Protein AF-A0A7S0RGH2-F1 (afdb_monomer)

Nearest PDB structures (foldseek):
  2pq7-assembly1_A-2  TM=3.054E-01  e=4.698E+00  uncultured Thermotogales bacterium
  8ugh-assembly1_1Y  TM=1.796E-01  e=3.598E+00  Sus scrofa
  8q1p-assembly1_Y  TM=1.804E-01  e=5.514E+00  Bos taurus

Solvent-accessible surface area (backbone atoms only — not comparable to full-atom values): 15226 Å² total; per-residue (Å²): 137,88,86,77,53,68,66,60,54,52,51,48,53,50,51,52,53,51,51,50,52,51,47,53,51,49,52,54,51,49,55,50,51,52,50,50,57,55,40,69,72,33,70,68,52,45,50,43,32,52,52,44,46,52,50,52,20,60,78,53,75,70,48,88,66,94,64,56,70,88,89,43,72,48,50,65,55,50,30,51,51,52,51,55,56,66,69,43,78,69,82,74,52,67,67,55,53,55,51,49,51,56,49,50,53,52,50,51,51,52,45,58,72,66,66,57,88,43,68,64,63,50,49,50,53,51,51,51,50,54,40,48,77,70,68,51,62,81,38,69,68,48,58,50,54,50,50,53,53,50,40,60,42,29,78,75,72,60,53,87,55,83,69,51,55,63,51,52,51,52,52,32,62,74,42,70,56,54,71,67,57,51,50,51,52,33,52,77,62,70,45,48,64,47,57,55,50,57,52,56,73,60,64,78,76,82,86,80,82,91,84,81,91,79,88,83,82,85,86,86,89,80,91,81,90,77,89,82,87,87,89,86,82,90,87,80,89,83,90,86,82,87,82,90,130

Secondary structure (DSSP, 8-state):
--S--HHHHHHHHHHHHHHHHHHHHHHHHHHHHHHHHHHHH-HHHHHHHHHHHHHHHHHTTT---SS-STTPPPHHHHHHHHHHHHSS-----HHHHHHHHHHHHHHHHHHHHTT---HHHHHHHHHHHHHHHTT--SSHHHHHHHHHHHHHHIIIII---TTHHHHHHHHHHHHT--HHHHHHHHHHTT-HHHHHHHHHHHTTSS---------------------------------------

Foldseek 3Di:
DPPDDVVVVVVVVVVVVVVVVVVVVVVVVVVVVVLVVVLVVDPLLVVLLVVLQVVVCVVVVNDRDPDDDPPDDDSSVVSVVVVVVVVPPDPPDVVQVVLLVVLLVVLVVLCVVVVDPDVLSVVLSVLLVVCVVVVNGLAPVSLLSSLVVLLVVVVVPNLQDQSVVVSSVSSCVSNVHDPVRSCVSCVVSVSVNNVVSPVVVVPPPDDDDDDDDDDDDDDDDDDDDDDDDDDDDDDDDDDDDDDDD

pLDDT: mean 72.5, std 17.34, range [33.56, 95.44]

Organism: NCBI:txid1411642

Structure (mmCIF, N/CA/C/O backbone):
data_AF-A0A7S0RGH2-F1
#
_entry.id   AF-A0A7S0RGH2-F1
#
loop_
_atom_site.group_PDB
_atom_site.id
_atom_site.type_symbol
_atom_site.label_atom_id
_atom_site.label_alt_id
_atom_site.label_comp_id
_atom_site.label_asym_id
_atom_site.label_entity_id
_atom_site.label_seq_id
_atom_site.pdbx_PDB_ins_code
_atom_site.Cartn_x
_atom_site.Cartn_y
_atom_site.Cartn_z
_atom_site.occupancy
_atom_site.B_iso_or_equiv
_atom_site.auth_seq_id
_atom_site.auth_comp_id
_atom_site.auth_asym_id
_atom_site.auth_atom_id
_atom_site.pdbx_PDB_model_num
ATOM 1 N N . GLU A 1 1 ? 54.587 -15.894 -42.750 1.00 50.81 1 GLU A N 1
ATOM 2 C CA . GLU A 1 1 ? 54.446 -14.419 -42.711 1.00 50.81 1 GLU A CA 1
ATOM 3 C C . GLU A 1 1 ? 52.981 -14.060 -42.966 1.00 50.81 1 GLU A C 1
ATOM 5 O O . GLU A 1 1 ? 52.640 -13.424 -43.953 1.00 50.81 1 GLU A O 1
ATOM 10 N N . ASP A 1 2 ? 52.080 -14.470 -42.074 1.00 50.72 2 ASP A N 1
ATOM 11 C CA . ASP A 1 2 ? 50.639 -14.542 -42.390 1.00 50.72 2 ASP A CA 1
ATOM 12 C C . ASP A 1 2 ? 49.812 -13.431 -41.723 1.00 50.72 2 ASP A C 1
ATOM 14 O O . ASP A 1 2 ? 48.607 -13.545 -41.526 1.00 50.72 2 ASP A O 1
ATOM 18 N N . GLY A 1 3 ? 50.472 -12.324 -41.367 1.00 54.97 3 GLY A N 1
ATOM 19 C CA . GLY A 1 3 ? 49.882 -11.200 -40.629 1.00 54.97 3 GLY A CA 1
ATOM 20 C C . GLY A 1 3 ? 49.483 -9.980 -41.469 1.00 54.97 3 GLY A C 1
ATOM 21 O O . GLY A 1 3 ? 49.122 -8.960 -40.891 1.00 54.97 3 GLY A O 1
ATOM 22 N N . LYS A 1 4 ? 49.579 -10.029 -42.807 1.00 63.88 4 LYS A N 1
ATOM 23 C CA . LYS A 1 4 ? 49.408 -8.845 -43.684 1.00 63.88 4 LYS A CA 1
ATOM 24 C C . LYS A 1 4 ? 48.396 -9.004 -44.820 1.00 63.88 4 LYS A C 1
ATOM 26 O O . LYS A 1 4 ? 48.329 -8.140 -45.686 1.00 63.88 4 LYS A O 1
ATOM 31 N N . SER A 1 5 ? 47.606 -10.076 -44.853 1.00 78.31 5 SER A N 1
ATOM 32 C CA . SER A 1 5 ? 46.565 -10.200 -45.877 1.00 78.31 5 SER A CA 1
ATOM 33 C C . SER A 1 5 ? 45.291 -9.463 -45.435 1.00 78.31 5 SER A C 1
ATOM 35 O O . SER A 1 5 ? 44.703 -9.835 -44.411 1.00 78.31 5 SER A O 1
ATOM 37 N N . PRO A 1 6 ? 44.822 -8.450 -46.193 1.00 82.12 6 PRO A N 1
ATOM 38 C CA . PRO A 1 6 ? 43.580 -7.731 -45.895 1.00 82.12 6 PRO A CA 1
ATOM 39 C C . PRO A 1 6 ? 42.372 -8.668 -45.775 1.00 82.12 6 PRO A C 1
ATOM 41 O O . PRO A 1 6 ? 41.478 -8.439 -44.967 1.00 82.12 6 PRO A O 1
ATOM 44 N N . VAL A 1 7 ? 42.392 -9.779 -46.518 1.00 85.56 7 VAL A N 1
ATOM 45 C CA . VAL A 1 7 ? 41.333 -10.795 -46.522 1.00 85.56 7 VAL A CA 1
ATOM 46 C C . VAL A 1 7 ? 41.223 -11.502 -45.170 1.00 85.56 7 VAL A C 1
ATOM 48 O O . VAL A 1 7 ? 40.117 -11.724 -44.679 1.00 85.56 7 VAL A O 1
ATOM 51 N N . TYR A 1 8 ? 42.351 -11.825 -44.529 1.00 84.25 8 TYR A N 1
ATOM 52 C CA . TYR A 1 8 ? 42.341 -12.442 -43.199 1.00 84.25 8 TYR A CA 1
ATOM 53 C C . TYR A 1 8 ? 41.820 -11.476 -42.135 1.00 84.25 8 TYR A C 1
ATOM 55 O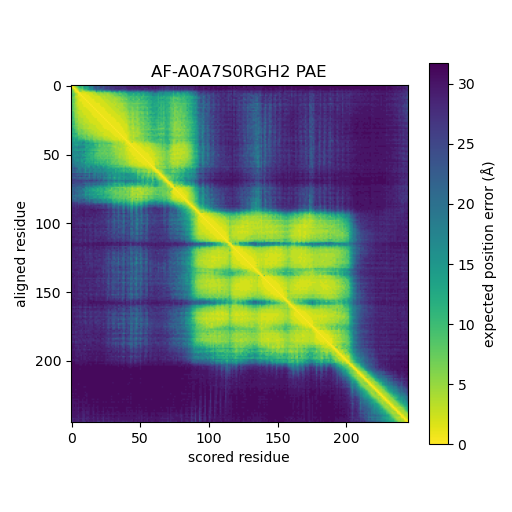 O . TYR A 1 8 ? 41.061 -11.887 -41.257 1.00 84.25 8 TYR A O 1
ATOM 63 N N . ARG A 1 9 ? 42.169 -10.188 -42.247 1.00 84.31 9 ARG A N 1
ATOM 64 C CA . ARG A 1 9 ? 41.656 -9.141 -41.360 1.00 84.31 9 ARG A CA 1
ATOM 65 C C . ARG A 1 9 ? 40.141 -8.977 -41.500 1.00 84.31 9 ARG A C 1
ATOM 67 O O . ARG A 1 9 ? 39.450 -9.044 -40.492 1.00 84.31 9 ARG A O 1
ATOM 74 N N . TRP A 1 10 ? 39.620 -8.858 -42.721 1.00 88.31 10 TRP A N 1
ATOM 75 C CA . TRP A 1 10 ? 38.174 -8.751 -42.957 1.00 88.31 10 TRP A CA 1
ATOM 76 C C . TRP A 1 10 ? 37.408 -9.989 -42.512 1.00 88.31 10 TRP A C 1
ATOM 78 O O . TRP A 1 10 ? 36.339 -9.875 -41.921 1.00 88.31 10 TRP A O 1
ATOM 88 N 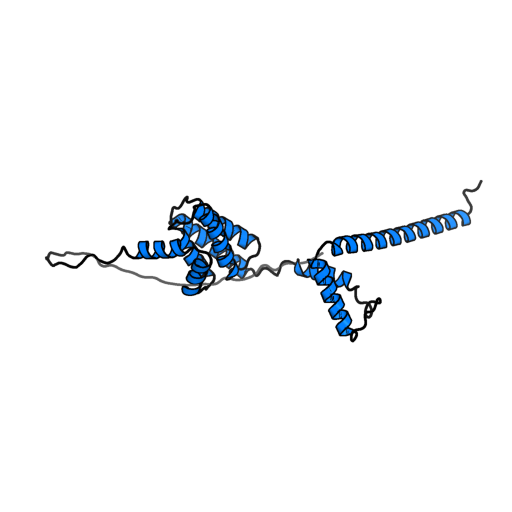N . ARG A 1 11 ? 37.958 -11.183 -42.757 1.00 91.12 11 ARG A N 1
ATOM 89 C CA . ARG A 1 11 ? 37.347 -12.427 -42.284 1.00 91.12 11 ARG A CA 1
ATOM 90 C C . ARG A 1 11 ? 37.264 -12.449 -40.761 1.00 91.12 11 ARG A C 1
ATOM 92 O O . ARG A 1 11 ? 36.227 -12.836 -40.232 1.00 91.12 11 ARG A O 1
ATOM 99 N N . LYS A 1 12 ? 38.331 -12.040 -40.070 1.00 90.19 12 LYS A N 1
ATOM 100 C CA . LYS A 1 12 ? 38.346 -11.948 -38.609 1.00 90.19 12 LYS A CA 1
ATOM 101 C C . LYS A 1 12 ? 37.326 -10.921 -38.110 1.00 90.19 12 LYS A C 1
ATOM 103 O O . LYS A 1 12 ? 36.473 -11.283 -37.316 1.00 90.19 12 LYS A O 1
ATOM 108 N N . GLU A 1 13 ? 37.337 -9.703 -38.651 1.00 90.56 13 GLU A N 1
ATOM 109 C CA . GLU A 1 13 ? 36.379 -8.644 -38.293 1.00 90.56 13 GLU A CA 1
ATOM 110 C C . GLU A 1 13 ? 34.922 -9.085 -38.525 1.00 90.56 13 GLU A C 1
ATOM 112 O O . GLU A 1 13 ? 34.067 -8.880 -37.668 1.00 90.56 13 GLU A O 1
ATOM 117 N N . PHE A 1 14 ? 34.630 -9.761 -39.640 1.00 94.88 14 PHE A N 1
ATOM 118 C CA . PHE A 1 14 ? 33.297 -10.302 -39.912 1.00 94.88 14 PHE A CA 1
ATOM 119 C C . PHE A 1 14 ? 32.888 -11.387 -38.909 1.00 94.88 14 PHE A C 1
ATOM 121 O O . PHE A 1 14 ? 31.748 -11.396 -38.443 1.00 94.88 14 PHE A O 1
ATOM 128 N N . LEU A 1 15 ? 33.796 -12.313 -38.585 1.00 95.06 15 LEU A N 1
ATOM 129 C CA . LEU A 1 15 ? 33.533 -13.363 -37.601 1.00 95.06 15 LEU A CA 1
ATOM 130 C C . LEU A 1 15 ? 33.306 -12.774 -36.207 1.00 95.06 15 LEU A C 1
ATOM 132 O O . LEU A 1 15 ? 32.343 -13.170 -35.554 1.00 95.06 15 LEU A O 1
ATOM 136 N N . ASP A 1 16 ? 34.110 -11.791 -35.808 1.00 94.19 16 ASP A N 1
ATOM 137 C CA . ASP A 1 16 ? 33.985 -11.096 -34.527 1.00 94.19 16 ASP A CA 1
ATOM 138 C C . ASP A 1 16 ? 32.641 -10.350 -34.444 1.00 94.19 16 ASP A C 1
ATOM 140 O O . ASP A 1 16 ? 31.889 -10.520 -33.486 1.00 94.19 16 ASP A O 1
ATOM 144 N N . VAL A 1 17 ? 32.260 -9.594 -35.484 1.00 95.44 17 VAL A N 1
ATOM 145 C CA . VAL A 1 17 ? 30.954 -8.907 -35.540 1.00 95.44 17 VAL A CA 1
ATOM 146 C C . VAL A 1 17 ? 29.800 -9.906 -35.505 1.00 95.44 17 VAL A C 1
ATOM 148 O O . VAL A 1 17 ? 28.825 -9.699 -34.781 1.00 95.44 17 VAL A O 1
ATOM 151 N N . ARG A 1 18 ? 29.892 -11.005 -36.259 1.00 95.44 18 ARG A N 1
ATOM 152 C CA . ARG A 1 18 ? 28.862 -12.050 -36.268 1.00 95.44 18 ARG A CA 1
ATOM 153 C C . ARG A 1 18 ? 28.719 -12.705 -34.897 1.00 95.44 18 ARG A C 1
ATOM 155 O O . ARG A 1 18 ? 27.595 -12.931 -34.454 1.00 95.44 18 ARG A O 1
ATOM 162 N N . GLN A 1 19 ? 29.832 -13.016 -34.238 1.00 95.31 19 GLN A N 1
ATOM 163 C CA . GLN A 1 19 ? 29.828 -13.609 -32.907 1.00 95.31 19 GLN A CA 1
ATOM 164 C C . GLN A 1 19 ? 29.240 -12.640 -31.882 1.00 95.31 19 GLN A C 1
ATOM 166 O O . GLN A 1 19 ? 28.362 -13.040 -31.124 1.00 95.31 19 GLN A O 1
ATOM 171 N N . ASN A 1 20 ? 29.622 -11.363 -31.932 1.00 94.38 20 ASN A N 1
ATOM 172 C CA . ASN A 1 20 ? 29.061 -10.329 -31.065 1.00 94.38 20 ASN A CA 1
ATOM 173 C C . ASN A 1 20 ? 27.552 -10.179 -31.270 1.00 94.38 20 ASN A C 1
ATOM 175 O O . ASN A 1 20 ? 26.804 -10.175 -30.301 1.00 94.38 20 ASN A O 1
ATOM 179 N N . LYS A 1 21 ? 27.070 -10.143 -32.519 1.00 93.31 21 LYS A N 1
ATOM 180 C CA . LYS A 1 21 ? 25.629 -10.052 -32.805 1.00 93.31 21 LYS A CA 1
ATOM 181 C C . LYS A 1 21 ? 24.856 -11.286 -32.350 1.00 93.31 21 LYS A C 1
ATOM 183 O O . LYS A 1 21 ? 23.744 -11.160 -31.843 1.00 93.31 21 LYS A O 1
ATOM 188 N N . ASN A 1 22 ? 25.442 -12.472 -32.499 1.00 95.38 22 ASN A N 1
ATOM 189 C CA . ASN A 1 22 ? 24.855 -13.697 -31.965 1.00 95.38 22 ASN A CA 1
ATOM 190 C C . ASN A 1 22 ? 24.800 -13.675 -30.434 1.00 95.38 22 ASN A C 1
ATOM 192 O O . ASN A 1 22 ? 23.789 -14.088 -29.871 1.00 95.38 22 ASN A O 1
ATOM 196 N N . GLN A 1 23 ? 25.848 -13.175 -29.778 1.00 95.38 23 GLN A N 1
ATOM 197 C CA . GLN A 1 23 ? 25.890 -13.040 -28.326 1.00 95.38 23 GLN A CA 1
ATOM 198 C C . GLN A 1 23 ? 24.852 -12.024 -27.835 1.00 95.38 23 GLN A C 1
ATOM 200 O O . GLN A 1 23 ? 24.056 -12.354 -26.967 1.00 95.38 23 GLN A O 1
ATOM 205 N N . GLU A 1 24 ? 24.766 -10.846 -28.461 1.00 92.19 24 GLU A N 1
ATOM 206 C CA . GLU A 1 24 ? 23.745 -9.832 -28.162 1.00 92.19 24 GLU A CA 1
ATOM 207 C C . GLU A 1 24 ? 22.323 -10.407 -28.269 1.00 92.19 24 GLU A C 1
ATOM 209 O O . GLU A 1 24 ? 21.473 -10.170 -27.408 1.00 92.19 24 GLU A O 1
ATOM 214 N N . LEU A 1 25 ? 22.050 -11.186 -29.321 1.00 94.50 25 LEU A N 1
ATOM 215 C CA . LEU A 1 25 ? 20.750 -11.824 -29.511 1.00 94.50 25 LEU A CA 1
ATOM 216 C C . LEU A 1 25 ? 20.487 -12.905 -28.455 1.00 94.50 25 LEU A C 1
ATOM 218 O O . LEU A 1 25 ? 19.369 -12.997 -27.942 1.00 94.50 25 LEU A O 1
ATOM 222 N N . TYR A 1 26 ? 21.499 -13.703 -28.116 1.00 94.56 26 TYR A N 1
ATOM 223 C CA . TYR A 1 26 ? 21.404 -14.713 -27.066 1.00 94.56 26 TYR A CA 1
ATOM 224 C C . TYR A 1 26 ? 21.103 -14.074 -25.706 1.00 94.56 26 TYR A C 1
ATOM 226 O O . TYR A 1 26 ? 20.147 -14.474 -25.041 1.00 94.56 26 TYR A O 1
ATOM 234 N N . ASP A 1 27 ? 21.831 -13.020 -25.347 1.00 92.81 27 ASP A N 1
ATOM 235 C CA . ASP A 1 27 ? 21.647 -12.282 -24.099 1.00 92.81 27 ASP A CA 1
ATOM 236 C C . ASP A 1 27 ? 20.251 -11.642 -24.041 1.00 92.81 27 ASP A C 1
ATOM 238 O O . ASP A 1 27 ? 19.554 -11.737 -23.027 1.00 92.81 27 ASP A O 1
ATOM 242 N N . ALA A 1 28 ? 19.775 -11.063 -25.149 1.00 83.25 28 ALA A N 1
ATOM 243 C CA . ALA A 1 28 ? 18.431 -10.495 -25.238 1.00 83.25 28 ALA A CA 1
ATOM 244 C C . ALA A 1 28 ? 17.328 -11.558 -25.072 1.00 83.25 28 ALA A C 1
ATOM 246 O O . ALA A 1 28 ? 16.330 -11.328 -24.374 1.00 83.25 28 ALA A O 1
ATOM 247 N N . LEU A 1 29 ? 17.496 -12.732 -25.690 1.00 88.81 29 LEU A N 1
ATOM 248 C CA . LEU A 1 29 ? 16.569 -13.856 -25.549 1.00 88.81 29 LEU A CA 1
ATOM 249 C C . LEU A 1 29 ? 16.583 -14.415 -24.126 1.00 88.81 29 LEU A C 1
ATOM 251 O O . LEU A 1 29 ? 15.512 -14.647 -23.557 1.00 88.81 29 LEU A O 1
ATOM 255 N N . GLN A 1 30 ? 17.763 -14.566 -23.527 1.00 90.94 30 GLN A N 1
ATOM 256 C CA . GLN A 1 30 ? 17.914 -15.040 -22.158 1.00 90.94 30 GLN A CA 1
ATOM 257 C C . GLN A 1 30 ? 17.287 -14.058 -21.165 1.00 90.94 30 GLN A C 1
ATOM 259 O O . GLN A 1 30 ? 16.481 -14.473 -20.335 1.00 90.94 30 GLN A O 1
ATOM 264 N N . ALA A 1 31 ? 17.541 -12.754 -21.304 1.00 80.12 31 ALA A N 1
ATOM 265 C CA . ALA A 1 31 ? 16.910 -11.715 -20.492 1.00 80.12 31 ALA A CA 1
ATOM 266 C C . ALA A 1 31 ? 15.378 -11.698 -20.644 1.00 80.12 31 ALA A C 1
ATOM 268 O O . ALA A 1 31 ? 14.637 -11.387 -19.710 1.00 80.12 31 ALA A O 1
ATOM 269 N N . ARG A 1 32 ? 14.850 -12.019 -21.832 1.00 82.19 32 ARG A N 1
ATOM 270 C CA . ARG A 1 32 ? 13.400 -12.164 -22.038 1.00 82.19 32 ARG A CA 1
ATOM 271 C C . ARG A 1 32 ? 12.854 -13.422 -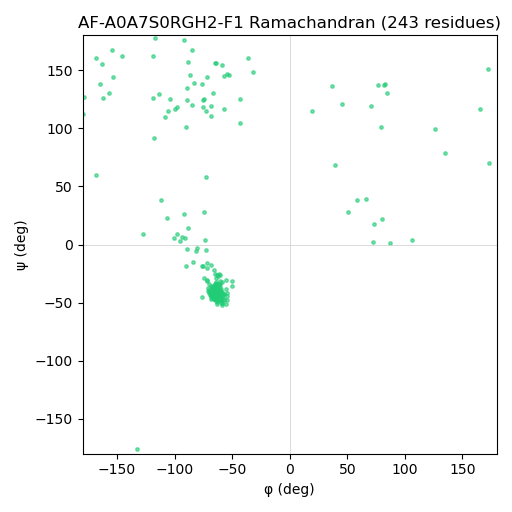21.358 1.00 82.19 32 ARG A C 1
ATOM 273 O O . ARG A 1 32 ? 11.770 -13.368 -20.778 1.00 82.19 32 ARG A O 1
ATOM 280 N N . ALA A 1 33 ? 13.581 -14.534 -21.409 1.00 83.94 33 ALA A N 1
ATOM 281 C CA . ALA A 1 33 ? 13.192 -15.782 -20.760 1.00 83.94 33 ALA A CA 1
ATOM 282 C C . ALA A 1 33 ? 13.203 -15.661 -19.228 1.00 83.94 33 ALA A C 1
ATOM 284 O O . ALA A 1 33 ? 12.233 -16.053 -18.580 1.00 83.94 33 ALA A O 1
ATOM 285 N N . THR A 1 34 ? 14.244 -15.057 -18.650 1.00 84.12 34 THR A N 1
ATOM 286 C CA . THR A 1 34 ? 14.347 -14.835 -17.200 1.00 84.12 34 THR A CA 1
ATOM 287 C C . THR A 1 34 ? 13.244 -13.915 -16.692 1.00 84.12 34 THR A C 1
ATOM 289 O O . THR A 1 34 ? 12.592 -14.252 -15.706 1.00 84.12 34 THR A O 1
ATOM 292 N N . ARG A 1 35 ? 12.951 -12.814 -17.401 1.00 75.38 35 ARG A N 1
ATOM 293 C CA . ARG A 1 35 ? 11.823 -11.926 -17.069 1.00 75.38 35 ARG A CA 1
ATOM 294 C C . ARG A 1 35 ? 10.491 -12.665 -17.050 1.00 75.38 35 ARG A C 1
ATOM 296 O O . ARG A 1 35 ? 9.760 -12.560 -16.072 1.00 75.38 35 ARG A O 1
ATOM 303 N N . ARG A 1 36 ? 10.198 -13.476 -18.073 1.00 79.06 36 ARG A N 1
ATOM 304 C CA . ARG A 1 36 ? 8.982 -14.310 -18.099 1.00 79.06 36 ARG A CA 1
ATOM 305 C C . ARG A 1 36 ? 8.942 -15.302 -16.938 1.00 79.06 36 ARG A C 1
ATOM 307 O O . ARG A 1 36 ? 7.898 -15.463 -16.319 1.00 79.06 36 ARG A O 1
ATOM 314 N N . ALA A 1 37 ? 10.066 -15.939 -16.616 1.00 81.69 37 ALA A N 1
ATOM 315 C CA . ALA A 1 37 ? 10.140 -16.877 -15.500 1.00 81.69 37 ALA A CA 1
ATOM 316 C C . ALA A 1 37 ? 9.906 -16.190 -14.143 1.00 81.69 37 ALA A C 1
ATOM 318 O O . ALA A 1 37 ? 9.240 -16.760 -13.284 1.00 81.69 37 ALA A O 1
ATOM 319 N N . MET A 1 38 ? 10.415 -14.970 -13.945 1.00 76.38 38 MET A N 1
ATOM 320 C CA . MET A 1 38 ? 10.148 -14.174 -12.739 1.00 76.38 38 MET A CA 1
ATOM 321 C C . MET A 1 38 ? 8.690 -13.713 -12.673 1.00 76.38 38 MET A C 1
ATOM 323 O O . MET A 1 38 ? 8.043 -13.856 -11.640 1.00 76.38 38 MET A O 1
ATOM 327 N N . ALA A 1 39 ? 8.154 -13.233 -13.790 1.00 70.88 39 ALA A N 1
ATOM 328 C CA . ALA A 1 39 ? 6.768 -12.817 -13.926 1.00 70.88 39 ALA A CA 1
ATOM 329 C C . ALA A 1 39 ? 5.765 -13.937 -13.602 1.00 70.88 39 ALA A C 1
ATOM 331 O O . ALA A 1 39 ? 4.803 -13.704 -12.876 1.00 70.88 39 ALA A O 1
ATOM 332 N N . MET A 1 40 ? 6.019 -15.163 -14.072 1.00 75.38 40 MET A N 1
ATOM 333 C CA . MET A 1 40 ? 5.174 -16.332 -13.781 1.00 75.38 40 MET A CA 1
ATOM 334 C C . MET A 1 40 ? 5.178 -16.732 -12.299 1.00 75.38 40 MET A C 1
ATOM 336 O O . MET A 1 40 ? 4.249 -17.392 -11.843 1.00 75.38 40 MET A O 1
ATOM 340 N N . LYS A 1 41 ? 6.200 -16.339 -11.525 1.00 81.44 41 LYS A N 1
ATOM 341 C CA . LYS A 1 41 ? 6.219 -16.554 -10.068 1.00 81.44 41 LYS A CA 1
ATOM 342 C C . LYS A 1 41 ? 5.315 -15.567 -9.322 1.00 81.44 41 LYS A C 1
ATOM 344 O O . LYS A 1 41 ? 4.970 -15.829 -8.175 1.00 81.44 41 LYS A O 1
ATOM 349 N N . SER A 1 42 ? 4.934 -14.449 -9.947 1.00 79.75 42 SER A N 1
ATOM 350 C CA . SER A 1 42 ? 4.058 -13.441 -9.350 1.00 79.75 42 SER A CA 1
ATOM 351 C C . SER A 1 42 ? 2.605 -13.636 -9.808 1.00 79.75 42 SER A C 1
ATOM 353 O O . SER A 1 42 ? 2.307 -13.502 -11.003 1.00 79.75 42 SER A O 1
ATOM 355 N N . PRO A 1 43 ? 1.661 -13.904 -8.886 1.00 78.50 43 PRO A N 1
ATOM 356 C CA . PRO A 1 43 ? 0.252 -14.067 -9.245 1.00 78.50 43 PRO A CA 1
ATOM 357 C C . PRO A 1 43 ? -0.353 -12.767 -9.800 1.00 78.50 43 PRO A C 1
ATOM 359 O O . PRO A 1 43 ? -1.161 -12.808 -10.725 1.00 78.50 43 PRO A O 1
ATOM 362 N N . VAL A 1 44 ? 0.096 -11.610 -9.301 1.00 79.25 44 VAL A N 1
ATOM 363 C CA . VAL A 1 44 ? -0.370 -10.282 -9.738 1.00 79.25 44 VAL A CA 1
ATOM 364 C C . VAL A 1 44 ? 0.019 -10.017 -11.191 1.00 79.25 44 VAL A C 1
ATOM 366 O O . VAL A 1 44 ? -0.808 -9.602 -12.003 1.00 79.25 44 VAL A O 1
ATOM 369 N N . TYR A 1 45 ? 1.268 -10.319 -11.546 1.00 77.94 45 TYR A N 1
ATOM 370 C CA . TYR A 1 45 ? 1.756 -10.123 -12.907 1.00 77.94 45 TYR A CA 1
ATOM 371 C C . TYR A 1 45 ? 1.065 -11.076 -13.888 1.00 77.94 45 TYR A C 1
ATOM 373 O O . TYR A 1 45 ? 0.642 -10.674 -14.971 1.00 77.94 45 TYR A O 1
ATOM 381 N N . THR A 1 46 ? 0.876 -12.334 -13.485 1.00 80.00 46 THR A N 1
ATOM 382 C CA . THR A 1 46 ? 0.162 -13.333 -14.290 1.00 80.00 46 THR A CA 1
ATOM 383 C C . THR A 1 46 ? -1.274 -12.889 -14.585 1.00 80.00 46 THR A C 1
ATOM 385 O O . THR A 1 46 ? -1.735 -12.995 -15.723 1.00 80.00 46 THR A O 1
ATOM 388 N N . GLN A 1 47 ? -1.965 -12.310 -13.598 1.00 81.50 47 GLN A N 1
ATOM 389 C CA . GLN A 1 47 ? -3.298 -11.737 -13.783 1.00 81.50 47 GLN A CA 1
ATOM 390 C C . GLN A 1 47 ? -3.289 -10.539 -14.746 1.00 81.50 47 GLN A C 1
ATOM 392 O O . GLN A 1 47 ? -4.169 -10.434 -15.602 1.00 81.50 47 GLN A O 1
ATOM 397 N N . ALA A 1 48 ? -2.297 -9.650 -14.643 1.00 80.31 48 ALA A N 1
ATOM 398 C CA . ALA A 1 48 ? -2.157 -8.503 -15.538 1.00 80.31 48 ALA A CA 1
ATOM 399 C C . ALA A 1 48 ? -1.931 -8.937 -16.997 1.00 80.31 48 ALA A C 1
ATOM 401 O O . ALA A 1 48 ? -2.579 -8.414 -17.905 1.00 80.31 48 ALA A O 1
ATOM 402 N N . VAL A 1 49 ? -1.080 -9.943 -17.225 1.00 79.94 49 VAL A N 1
ATOM 403 C CA . VAL A 1 49 ? -0.858 -10.531 -18.556 1.00 79.94 49 VAL A CA 1
ATOM 404 C C . VAL A 1 49 ? -2.124 -11.204 -19.075 1.00 79.94 49 VAL A C 1
ATOM 406 O O . VAL A 1 49 ? -2.513 -10.960 -20.216 1.00 79.94 49 VAL A O 1
ATOM 409 N N . ALA A 1 50 ? -2.804 -12.005 -18.249 1.00 82.94 50 ALA A N 1
ATOM 410 C CA . ALA A 1 50 ? -4.049 -12.668 -18.633 1.00 82.94 50 ALA A CA 1
ATOM 411 C C . ALA A 1 50 ? -5.127 -11.654 -19.040 1.00 82.94 50 ALA A C 1
ATOM 413 O O . ALA A 1 50 ? -5.803 -11.839 -20.051 1.00 82.94 50 ALA A O 1
ATOM 414 N N . LYS A 1 51 ? -5.238 -10.542 -18.305 1.00 83.88 51 LYS A N 1
ATOM 415 C CA . LYS A 1 51 ? -6.141 -9.437 -18.639 1.00 83.88 51 LYS A CA 1
ATOM 416 C C . LYS A 1 51 ? -5.822 -8.843 -20.013 1.00 83.88 51 LYS A C 1
ATOM 418 O O . LYS A 1 51 ? -6.732 -8.687 -20.822 1.00 83.88 51 LYS A O 1
ATOM 423 N N . GLN A 1 52 ? -4.549 -8.559 -20.291 1.00 82.94 52 GLN A N 1
ATOM 424 C CA . GLN A 1 52 ? -4.139 -7.995 -21.580 1.00 82.94 52 GLN A CA 1
ATOM 425 C C . GLN A 1 52 ? -4.326 -8.970 -22.742 1.00 82.94 52 GLN A C 1
ATOM 427 O O . GLN A 1 52 ? -4.737 -8.579 -23.832 1.00 82.94 52 GLN A O 1
ATOM 432 N N . LEU A 1 53 ? -4.083 -10.256 -22.504 1.00 81.31 53 LEU A N 1
ATOM 433 C CA . LEU A 1 53 ? -4.291 -11.293 -23.505 1.00 81.31 53 LEU A CA 1
ATOM 434 C C . LEU A 1 53 ? -5.779 -11.474 -23.835 1.00 81.31 53 LEU A C 1
ATOM 436 O O . LEU A 1 53 ? -6.134 -11.593 -25.006 1.00 81.31 53 LEU A O 1
ATOM 440 N N . LEU A 1 54 ? -6.659 -11.437 -22.831 1.00 84.19 54 LEU A N 1
ATOM 441 C CA . LEU A 1 54 ? -8.109 -11.463 -23.040 1.00 84.19 54 LEU A CA 1
ATOM 442 C C . LEU A 1 54 ? -8.602 -10.231 -23.807 1.00 84.19 54 LEU A C 1
ATOM 444 O O . LEU A 1 54 ? -9.467 -10.352 -24.675 1.00 84.19 54 LEU A O 1
ATOM 448 N N . GLU A 1 55 ? -8.041 -9.056 -23.523 1.00 83.69 55 GLU A N 1
ATOM 449 C CA . GLU A 1 55 ? -8.341 -7.826 -24.259 1.00 83.69 55 GLU A CA 1
ATOM 450 C C . GLU A 1 55 ? -7.924 -7.942 -25.733 1.00 83.69 55 GLU A C 1
ATOM 452 O O . GLU A 1 55 ? -8.728 -7.682 -26.630 1.00 83.69 55 GLU A O 1
ATOM 457 N N . ASP A 1 56 ? -6.718 -8.444 -25.999 1.00 80.62 56 ASP A N 1
ATOM 458 C CA . ASP A 1 56 ? -6.241 -8.697 -27.360 1.00 80.62 56 ASP A CA 1
ATOM 459 C C . ASP A 1 56 ? -7.096 -9.742 -28.094 1.00 80.62 56 ASP A C 1
ATOM 461 O O . ASP A 1 56 ? -7.403 -9.572 -29.277 1.00 80.62 56 ASP A O 1
ATOM 465 N N . MET A 1 57 ? -7.516 -10.811 -27.407 1.00 81.12 57 MET A N 1
ATOM 466 C CA . MET A 1 57 ? -8.424 -11.815 -27.969 1.00 81.12 57 MET A CA 1
ATOM 467 C C . MET A 1 57 ? -9.777 -11.202 -28.320 1.00 81.12 57 MET A C 1
ATOM 469 O O . MET A 1 57 ? -10.302 -11.470 -29.401 1.00 81.12 57 MET A O 1
ATOM 473 N N . LYS A 1 58 ? -10.331 -10.350 -27.451 1.00 84.50 58 LYS A N 1
ATOM 474 C CA . LYS A 1 58 ? -11.591 -9.643 -27.711 1.00 84.50 58 LYS A CA 1
ATOM 475 C C . LYS A 1 58 ? -11.476 -8.753 -28.948 1.00 84.50 58 LYS A C 1
ATOM 477 O O . LYS A 1 58 ? -12.340 -8.810 -29.818 1.00 84.50 58 LYS A O 1
ATOM 482 N N . MET A 1 59 ? -10.378 -8.008 -29.073 1.00 80.62 59 MET A N 1
ATOM 483 C CA . MET A 1 59 ? -10.106 -7.147 -30.232 1.00 80.62 59 MET A CA 1
ATOM 484 C C . MET A 1 59 ? -9.925 -7.935 -31.539 1.00 80.62 59 MET A C 1
ATOM 486 O O . MET A 1 59 ? -10.176 -7.407 -32.618 1.00 80.62 59 MET A O 1
ATOM 490 N N . ARG A 1 60 ? -9.515 -9.206 -31.461 1.00 76.81 60 ARG A N 1
ATOM 491 C CA . ARG A 1 60 ? -9.323 -10.103 -32.615 1.00 76.81 60 ARG A CA 1
ATOM 492 C C . ARG A 1 60 ? -10.501 -11.044 -32.886 1.00 76.81 60 ARG A C 1
ATOM 494 O O . ARG A 1 60 ? -10.359 -11.965 -33.691 1.00 76.81 60 ARG A O 1
ATOM 501 N N . GLY A 1 61 ? -11.638 -10.861 -32.215 1.00 79.31 61 GLY A N 1
ATOM 502 C CA . GLY A 1 61 ? -12.805 -11.732 -32.385 1.00 79.31 61 GLY A CA 1
ATOM 503 C C . GLY A 1 61 ? -12.568 -13.169 -31.901 1.00 79.31 61 GLY A C 1
ATOM 504 O O . GLY A 1 61 ? -12.981 -14.119 -32.557 1.00 79.31 61 GLY A O 1
ATOM 505 N N . GLY A 1 62 ? -11.853 -13.338 -30.786 1.00 75.38 62 GLY A N 1
ATOM 506 C CA . GLY A 1 62 ? -11.619 -14.630 -30.128 1.00 75.38 62 GLY A CA 1
ATOM 507 C C . GLY A 1 62 ? -10.411 -15.419 -30.639 1.00 75.38 62 GLY A C 1
ATOM 508 O O . GLY A 1 62 ? -10.144 -16.511 -30.143 1.00 75.38 62 GLY A O 1
ATOM 509 N N . LYS A 1 63 ? -9.648 -14.888 -31.601 1.00 73.62 63 LYS A N 1
ATOM 510 C CA . LYS A 1 63 ? -8.467 -15.569 -32.152 1.00 73.62 63 LYS A CA 1
ATOM 511 C C . LYS A 1 63 ? -7.204 -15.223 -31.365 1.00 73.62 63 LYS A C 1
ATOM 513 O O . LYS A 1 63 ? -6.822 -14.055 -31.272 1.00 73.62 63 LYS A O 1
ATOM 518 N N . VAL A 1 64 ? -6.517 -16.250 -30.863 1.00 66.31 64 VAL A N 1
ATOM 519 C CA . VAL A 1 64 ? -5.176 -16.116 -30.278 1.00 66.31 64 VAL A CA 1
ATOM 520 C C . VAL A 1 64 ? -4.175 -15.942 -31.417 1.00 66.31 64 VAL A C 1
ATOM 522 O O . VAL A 1 64 ? -4.042 -16.808 -32.277 1.00 66.31 64 VAL A O 1
ATOM 525 N N . SER A 1 65 ? -3.482 -14.807 -31.442 1.00 62.97 65 SER A N 1
ATOM 526 C CA . SER A 1 65 ? -2.433 -14.521 -32.421 1.00 62.97 65 SER A CA 1
ATOM 527 C C . SER A 1 65 ? -1.096 -14.430 -31.713 1.00 62.97 65 SER A C 1
ATOM 529 O O . SER A 1 65 ? -0.948 -13.670 -30.761 1.00 62.97 65 SER A O 1
ATOM 531 N N . THR A 1 66 ? -0.110 -15.153 -32.230 1.00 62.66 66 THR A N 1
ATOM 532 C CA . THR A 1 66 ? 1.290 -15.072 -31.795 1.00 62.66 66 THR A CA 1
ATOM 533 C C . THR A 1 66 ? 1.988 -13.812 -32.303 1.00 62.66 66 THR A C 1
ATOM 535 O O . THR A 1 66 ? 3.013 -13.411 -31.757 1.00 62.66 66 THR A O 1
ATOM 538 N N . MET A 1 67 ? 1.428 -13.167 -33.331 1.00 60.72 67 MET A N 1
ATOM 539 C CA . MET A 1 67 ? 1.963 -11.930 -33.890 1.00 60.72 67 MET A CA 1
ATOM 540 C C . MET A 1 67 ? 1.366 -10.712 -33.178 1.00 60.72 67 MET A C 1
ATOM 542 O O . MET A 1 67 ? 0.139 -10.669 -33.019 1.00 60.72 67 MET A O 1
ATOM 546 N N . PRO A 1 68 ? 2.175 -9.707 -32.796 1.00 60.84 68 PRO A N 1
ATOM 547 C CA . PRO A 1 68 ? 1.667 -8.441 -32.276 1.00 60.84 68 PRO A CA 1
ATOM 548 C C . PRO A 1 68 ? 0.717 -7.774 -33.284 1.00 60.84 68 PRO A C 1
ATOM 550 O O . PRO A 1 68 ? 0.893 -7.897 -34.497 1.00 60.84 68 PRO A O 1
ATOM 553 N N . LEU A 1 69 ? -0.328 -7.087 -32.804 1.00 59.06 69 LEU A N 1
ATOM 554 C CA . LEU A 1 69 ? -1.184 -6.281 -33.686 1.00 59.06 69 LEU A CA 1
ATOM 555 C C . LEU A 1 69 ? -0.357 -5.097 -34.194 1.00 59.06 69 LEU A C 1
ATOM 557 O O . LEU A 1 69 ? -0.059 -4.217 -33.398 1.00 59.06 69 LEU A O 1
ATOM 561 N N . GLY A 1 70 ? -0.005 -5.070 -35.482 1.00 52.69 70 GLY A N 1
ATOM 562 C CA . GLY A 1 70 ? 0.476 -3.873 -36.190 1.00 52.69 70 GLY A CA 1
ATOM 563 C C . GLY A 1 70 ? 1.420 -2.970 -35.386 1.00 52.69 70 GLY A C 1
ATOM 564 O O . GLY A 1 70 ? 1.029 -1.876 -34.993 1.00 52.69 70 GLY A O 1
ATOM 565 N N . GLY A 1 71 ? 2.635 -3.441 -35.089 1.00 56.84 71 GLY A N 1
ATOM 566 C CA . GLY A 1 71 ? 3.647 -2.642 -34.382 1.00 56.84 71 GLY A CA 1
ATOM 567 C C . GLY A 1 71 ? 3.382 -2.400 -32.889 1.00 56.84 71 GLY A C 1
ATOM 568 O O . GLY A 1 71 ? 4.176 -1.724 -32.240 1.00 56.84 71 GLY A O 1
ATOM 569 N N . ARG A 1 72 ? 2.307 -2.951 -32.308 1.00 59.78 72 ARG A N 1
ATOM 570 C CA . ARG A 1 72 ? 2.080 -2.895 -30.858 1.00 59.78 72 ARG A CA 1
ATOM 571 C C . ARG A 1 72 ? 3.047 -3.806 -30.107 1.00 59.78 72 ARG A C 1
ATOM 573 O O . ARG A 1 72 ? 3.357 -4.911 -30.545 1.00 59.78 72 ARG A O 1
ATOM 580 N N . LEU A 1 73 ? 3.457 -3.341 -28.932 1.00 61.91 73 LEU A N 1
ATOM 581 C CA . LEU A 1 73 ? 4.242 -4.102 -27.964 1.00 61.91 73 LEU A CA 1
ATOM 582 C C . LEU A 1 73 ? 3.554 -5.432 -27.617 1.00 61.91 73 LEU A C 1
ATOM 584 O O . LEU A 1 73 ? 2.318 -5.522 -27.561 1.00 61.91 73 LEU A O 1
ATOM 588 N N . ASP A 1 74 ? 4.373 -6.454 -27.357 1.00 70.81 74 ASP A N 1
ATOM 589 C CA . ASP A 1 74 ? 3.912 -7.767 -26.899 1.00 70.81 74 ASP A CA 1
ATOM 590 C C . ASP A 1 74 ? 3.004 -7.595 -25.664 1.00 70.81 74 ASP A C 1
ATOM 592 O O . ASP A 1 74 ? 3.205 -6.687 -24.854 1.00 70.81 74 ASP A O 1
ATOM 596 N N . SER A 1 75 ? 1.989 -8.447 -25.521 1.00 70.88 75 SER A N 1
ATOM 597 C CA . SER A 1 75 ? 1.064 -8.445 -24.370 1.00 70.88 75 SER A CA 1
ATOM 598 C C . SER A 1 75 ? 1.815 -8.431 -23.030 1.00 70.88 75 SER A C 1
ATOM 600 O O . SER A 1 75 ? 1.435 -7.717 -22.104 1.00 70.88 75 SER A O 1
ATOM 602 N N . TRP A 1 76 ? 2.959 -9.118 -22.987 1.00 70.44 76 TRP A N 1
ATOM 603 C CA . TRP A 1 76 ? 3.932 -9.109 -21.895 1.00 70.44 76 TRP A CA 1
ATOM 604 C C . TRP A 1 76 ? 4.496 -7.720 -21.579 1.00 70.44 76 TRP A C 1
ATOM 606 O O . TRP A 1 76 ? 4.469 -7.287 -20.433 1.00 70.44 76 TRP A O 1
ATOM 616 N N . GLN A 1 77 ? 4.968 -6.993 -22.593 1.00 75.19 77 GLN A N 1
ATOM 617 C CA . GLN A 1 77 ? 5.524 -5.648 -22.415 1.00 75.19 77 GLN A CA 1
ATOM 618 C C . GLN A 1 77 ? 4.442 -4.640 -22.019 1.00 75.19 77 GLN A C 1
ATOM 620 O O . GLN A 1 77 ? 4.691 -3.748 -21.217 1.00 75.19 77 GLN A O 1
ATOM 625 N N . ARG A 1 78 ? 3.219 -4.784 -22.543 1.00 74.06 78 ARG A N 1
ATOM 626 C CA . ARG A 1 78 ? 2.089 -3.938 -22.131 1.00 74.06 78 ARG A CA 1
ATOM 627 C C . ARG A 1 78 ? 1.661 -4.201 -20.694 1.00 74.06 78 ARG A C 1
ATOM 629 O O . ARG A 1 78 ? 1.350 -3.247 -19.990 1.00 74.06 78 ARG A O 1
ATOM 636 N N . ALA A 1 79 ? 1.666 -5.457 -20.255 1.00 72.19 79 ALA A N 1
ATOM 637 C CA . ALA A 1 79 ? 1.414 -5.796 -18.860 1.00 72.19 79 ALA A CA 1
ATOM 638 C C . ALA A 1 79 ? 2.491 -5.199 -17.940 1.00 72.19 79 ALA A C 1
ATOM 640 O O . ALA A 1 79 ? 2.151 -4.603 -16.926 1.00 72.19 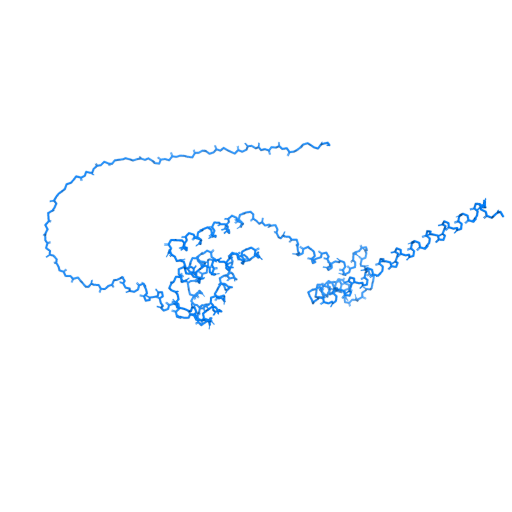79 ALA A O 1
ATOM 641 N N . GLU A 1 80 ? 3.765 -5.269 -18.334 1.00 73.69 80 GLU A N 1
ATOM 642 C CA . GLU A 1 80 ? 4.886 -4.665 -17.603 1.00 73.69 80 GLU A CA 1
ATOM 643 C C . GLU A 1 80 ? 4.752 -3.136 -17.496 1.00 73.69 80 GLU A C 1
ATOM 645 O O . GLU A 1 80 ? 4.822 -2.588 -16.400 1.00 73.69 80 GLU A O 1
ATOM 650 N N . ILE A 1 81 ? 4.453 -2.446 -18.603 1.00 73.44 81 ILE A N 1
ATOM 651 C CA . ILE A 1 81 ? 4.213 -0.993 -18.603 1.00 73.44 81 ILE A CA 1
ATOM 652 C C . ILE A 1 81 ? 2.987 -0.636 -17.758 1.00 73.44 81 ILE A C 1
ATOM 654 O O . ILE A 1 81 ? 3.026 0.341 -17.020 1.00 73.44 81 ILE A O 1
ATOM 658 N N . ALA A 1 82 ? 1.906 -1.414 -17.833 1.00 70.00 82 ALA A N 1
ATOM 659 C CA . ALA A 1 82 ? 0.706 -1.175 -17.036 1.00 70.00 82 ALA A CA 1
ATOM 660 C C . ALA A 1 82 ? 0.953 -1.382 -15.534 1.00 70.00 82 ALA A C 1
ATOM 662 O O . ALA A 1 82 ? 0.406 -0.635 -14.727 1.00 70.00 82 ALA A O 1
ATOM 663 N N . MET A 1 83 ? 1.790 -2.352 -15.159 1.00 67.44 83 MET A N 1
ATOM 664 C CA . MET A 1 83 ? 2.205 -2.544 -13.770 1.00 67.44 83 MET A CA 1
ATOM 665 C C . MET A 1 83 ? 3.104 -1.403 -13.292 1.00 67.44 83 MET A C 1
ATOM 667 O O . MET A 1 83 ? 2.818 -0.806 -12.261 1.00 67.44 83 MET A O 1
ATOM 671 N N . HIS A 1 84 ? 4.106 -1.004 -14.078 1.00 65.38 84 HIS A N 1
ATOM 672 C CA . HIS A 1 84 ? 4.936 0.157 -13.745 1.00 65.38 84 HIS A CA 1
ATOM 673 C C . HIS A 1 84 ? 4.149 1.476 -13.725 1.00 65.38 84 HIS A C 1
ATOM 675 O O . HIS A 1 84 ? 4.496 2.382 -12.976 1.00 65.38 84 HIS A O 1
ATOM 681 N N . ALA A 1 85 ? 3.079 1.594 -14.515 1.00 60.94 85 ALA A N 1
ATOM 682 C CA . ALA A 1 85 ? 2.167 2.733 -14.478 1.00 60.94 85 ALA A CA 1
ATOM 683 C C . ALA A 1 85 ? 1.235 2.712 -13.255 1.00 60.94 85 ALA A C 1
ATOM 685 O O . ALA A 1 85 ? 0.838 3.776 -12.790 1.00 60.94 85 ALA A O 1
ATOM 686 N N . GLN A 1 86 ? 0.892 1.535 -12.717 1.00 56.16 86 GLN A N 1
ATOM 687 C CA . GLN A 1 86 ? 0.194 1.425 -11.429 1.00 56.16 86 GLN A CA 1
ATOM 688 C C . GLN A 1 86 ? 1.102 1.761 -10.242 1.00 56.16 86 GLN A C 1
ATOM 690 O O . GLN A 1 86 ? 0.609 2.311 -9.261 1.00 56.16 86 GLN A O 1
ATOM 695 N N . ASP A 1 87 ? 2.402 1.486 -10.363 1.00 53.12 87 ASP A N 1
ATOM 696 C CA . ASP A 1 87 ? 3.430 1.888 -9.396 1.00 53.12 87 ASP A CA 1
ATOM 697 C C . ASP A 1 87 ? 3.889 3.347 -9.562 1.00 53.12 87 ASP A C 1
ATOM 699 O O . ASP A 1 87 ? 4.695 3.832 -8.764 1.00 53.12 87 ASP A O 1
ATOM 703 N N . GLN A 1 88 ? 3.386 4.090 -10.560 1.00 48.03 88 GLN A N 1
ATOM 704 C CA . GLN A 1 88 ? 3.596 5.535 -10.558 1.00 48.03 88 GLN A CA 1
ATOM 705 C C . GLN A 1 88 ? 2.828 6.137 -9.379 1.00 48.03 88 GLN A C 1
ATOM 707 O O . GLN A 1 88 ? 1.637 5.847 -9.221 1.00 48.03 88 GLN A O 1
ATOM 712 N N . PRO A 1 89 ? 3.472 6.989 -8.557 1.00 49.34 89 PRO A N 1
ATOM 713 C CA . PRO A 1 89 ? 2.790 7.646 -7.459 1.00 49.34 89 PRO A CA 1
ATOM 714 C C . PRO A 1 89 ? 1.610 8.405 -8.058 1.00 49.34 89 PRO A C 1
ATOM 716 O O . PRO A 1 89 ? 1.793 9.295 -8.894 1.00 49.34 89 PRO A O 1
ATOM 719 N N . LYS A 1 90 ? 0.384 8.014 -7.676 1.00 55.66 90 LYS A N 1
ATOM 720 C CA . LYS A 1 90 ? -0.819 8.810 -7.944 1.00 55.66 90 LYS A CA 1
ATOM 721 C C . LYS A 1 90 ? -0.445 10.252 -7.635 1.00 55.66 90 LYS A C 1
ATOM 723 O O . LYS A 1 90 ? 0.077 10.481 -6.549 1.00 55.66 90 LYS A O 1
ATOM 728 N N . LYS A 1 91 ? -0.639 11.176 -8.586 1.00 55.03 91 LYS A N 1
ATOM 729 C CA . LYS A 1 91 ? -0.400 12.613 -8.382 1.00 55.03 91 LYS A CA 1
ATOM 730 C C . LYS A 1 91 ? -0.962 12.980 -7.014 1.00 55.03 91 LYS A C 1
ATOM 732 O O . LYS A 1 91 ? -2.178 12.967 -6.845 1.00 55.03 91 LYS A O 1
ATOM 737 N N . VAL A 1 92 ? -0.071 13.173 -6.047 1.00 57.91 92 VAL A N 1
ATOM 738 C CA . VAL A 1 92 ? -0.475 13.371 -4.664 1.00 57.91 92 VAL A CA 1
ATOM 739 C C . VAL A 1 92 ? -1.063 14.765 -4.626 1.00 57.91 92 VAL A C 1
ATOM 741 O O . VAL A 1 92 ? -0.380 15.737 -4.956 1.00 57.91 92 VAL A O 1
ATOM 744 N N . ASP A 1 93 ? -2.356 14.848 -4.345 1.00 69.69 93 ASP A N 1
ATOM 745 C CA . ASP A 1 93 ? -3.035 16.125 -4.306 1.00 69.69 93 ASP A CA 1
ATOM 746 C C . ASP A 1 93 ? -2.502 16.912 -3.104 1.00 69.69 93 ASP A C 1
ATOM 748 O O . ASP A 1 93 ? -2.575 16.455 -1.963 1.00 69.69 93 ASP A O 1
ATOM 752 N N . VAL A 1 94 ? -1.907 18.081 -3.345 1.00 72.62 94 VAL A N 1
ATOM 753 C CA . VAL A 1 94 ? -1.244 18.871 -2.290 1.00 72.62 94 VAL A CA 1
ATOM 754 C C . VAL A 1 94 ? -2.251 19.269 -1.205 1.00 72.62 94 VAL A C 1
ATOM 756 O O . VAL A 1 94 ? -1.904 19.324 -0.024 1.00 72.62 94 VAL A O 1
ATOM 759 N N . SER A 1 95 ? -3.520 19.469 -1.577 1.00 77.31 95 SER A N 1
ATOM 760 C CA . SER A 1 95 ? -4.625 19.671 -0.634 1.00 77.31 95 SER A CA 1
ATOM 761 C C . SER A 1 95 ? -4.875 18.469 0.273 1.00 77.31 95 SER A C 1
ATOM 763 O O . SER A 1 95 ? -5.205 18.654 1.445 1.00 77.31 95 SER A O 1
ATOM 765 N N . GLU A 1 96 ? -4.720 17.248 -0.239 1.00 78.19 96 GLU A N 1
ATOM 766 C CA . GLU A 1 96 ? -4.899 16.022 0.539 1.00 78.19 96 GLU A CA 1
ATOM 767 C C . GLU A 1 96 ? -3.764 15.854 1.555 1.00 78.19 96 GLU A C 1
ATOM 769 O O . GLU A 1 96 ? -4.037 15.572 2.721 1.00 78.19 96 GLU A O 1
ATOM 774 N N . ILE A 1 97 ? -2.516 16.144 1.166 1.00 79.69 97 ILE A N 1
ATOM 775 C CA . ILE A 1 97 ? -1.366 16.130 2.090 1.00 79.69 97 ILE A CA 1
ATOM 776 C C . ILE A 1 97 ? -1.597 17.110 3.244 1.00 79.69 97 ILE A C 1
ATOM 778 O O . ILE A 1 97 ? -1.514 16.724 4.407 1.00 79.69 97 ILE A O 1
ATOM 782 N N . GLN A 1 98 ? -1.972 18.357 2.941 1.00 84.00 98 GLN A N 1
ATOM 783 C CA . GLN A 1 98 ? -2.234 19.367 3.972 1.00 84.00 98 GLN A CA 1
ATOM 784 C C . GLN A 1 98 ? -3.411 18.986 4.882 1.00 84.00 98 GLN A C 1
ATOM 786 O O . GLN A 1 98 ? -3.417 19.310 6.072 1.00 84.00 98 GLN A O 1
ATOM 791 N N . ALA A 1 99 ? -4.434 18.314 4.346 1.00 83.50 99 ALA A N 1
ATOM 792 C CA . ALA A 1 99 ? -5.548 17.815 5.146 1.00 83.50 99 ALA A CA 1
ATOM 793 C C . ALA A 1 99 ? -5.099 16.703 6.108 1.00 83.50 99 ALA A C 1
ATOM 795 O O . ALA A 1 99 ? -5.510 16.706 7.271 1.00 83.50 99 ALA A O 1
ATOM 796 N N . ILE A 1 100 ? -4.228 15.802 5.644 1.00 85.81 100 ILE A N 1
ATOM 797 C CA . ILE A 1 100 ? -3.643 14.721 6.443 1.00 85.81 100 ILE A CA 1
ATOM 798 C C . ILE A 1 100 ? -2.735 15.280 7.545 1.00 85.81 100 ILE A C 1
ATOM 800 O O . ILE A 1 100 ? -2.860 14.863 8.697 1.00 85.81 100 ILE A O 1
ATOM 804 N N . GLU A 1 101 ? -1.880 16.255 7.230 1.00 85.69 101 GLU A N 1
ATOM 805 C CA . GLU A 1 101 ? -1.008 16.923 8.207 1.00 85.69 101 GLU A CA 1
ATOM 806 C C . GLU A 1 101 ? -1.830 17.578 9.323 1.00 85.69 101 GLU A C 1
ATOM 808 O O . GLU A 1 101 ? -1.656 17.253 10.497 1.00 85.69 101 GLU A O 1
ATOM 813 N N . ARG A 1 102 ? -2.823 18.405 8.966 1.00 87.31 102 ARG A N 1
ATOM 814 C CA . ARG A 1 102 ? -3.711 19.058 9.946 1.00 87.31 102 ARG A CA 1
ATOM 815 C C . ARG A 1 102 ? -4.515 18.057 10.769 1.00 87.31 102 ARG A C 1
ATOM 817 O O . ARG A 1 102 ? -4.836 18.320 11.928 1.00 87.31 102 ARG A O 1
ATOM 824 N N . PHE A 1 103 ? -4.915 16.938 10.170 1.00 88.81 103 PHE A N 1
ATOM 825 C CA . PHE A 1 103 ? -5.597 15.863 10.882 1.00 88.81 103 PHE A CA 1
ATOM 826 C C . PHE A 1 103 ? -4.676 15.225 11.924 1.00 88.81 103 PHE A C 1
ATOM 828 O O . PHE A 1 103 ? -5.083 15.061 13.076 1.00 88.81 103 PHE A O 1
ATOM 835 N N . TYR A 1 104 ? -3.441 14.909 11.535 1.00 89.56 104 TYR A N 1
ATOM 836 C CA . TYR A 1 104 ? -2.458 14.295 12.416 1.00 89.56 104 TYR A CA 1
ATOM 837 C C . TYR A 1 104 ? -2.047 15.232 13.559 1.00 89.56 104 TYR A C 1
ATOM 839 O O . TYR A 1 104 ? -2.045 14.812 14.712 1.00 89.56 104 TYR A O 1
ATOM 847 N N . GLU A 1 105 ? -1.811 16.517 13.285 1.00 88.81 105 GLU A N 1
ATOM 848 C CA . GLU A 1 105 ? -1.533 17.529 14.316 1.00 88.81 105 GLU A CA 1
ATOM 849 C C . GLU A 1 105 ? -2.663 17.623 15.348 1.00 88.81 105 GLU A C 1
ATOM 851 O O . GLU A 1 105 ? -2.428 17.587 16.557 1.00 88.81 105 GLU A O 1
ATOM 856 N N . LYS A 1 106 ? -3.918 17.676 14.887 1.00 88.81 106 LYS A N 1
ATOM 857 C CA . LYS A 1 106 ? -5.090 17.713 15.775 1.00 88.81 106 LYS A CA 1
ATOM 858 C C . LYS A 1 106 ? -5.243 16.430 16.590 1.00 88.81 106 LYS A C 1
ATOM 860 O O . LYS A 1 106 ? -5.649 16.503 17.749 1.00 88.81 106 LYS A O 1
ATOM 865 N N . LEU A 1 107 ? -4.920 15.275 16.007 1.00 87.25 107 LEU A N 1
ATOM 866 C CA . LEU A 1 107 ? -4.921 13.996 16.712 1.00 87.25 107 LEU A CA 1
ATOM 867 C C . LEU A 1 107 ? -3.853 13.975 17.815 1.00 87.25 107 LEU A C 1
ATOM 869 O O . LEU A 1 107 ? -4.157 13.592 18.943 1.00 87.25 107 LEU A O 1
ATOM 873 N N . CYS A 1 108 ? -2.637 14.433 17.517 1.00 87.69 108 CYS A N 1
ATOM 874 C CA . CYS A 1 108 ? -1.559 14.557 18.498 1.00 87.69 108 CYS A CA 1
ATOM 875 C C . CYS A 1 108 ? -1.955 15.502 19.637 1.00 87.69 108 CYS A C 1
ATOM 877 O O . CYS A 1 108 ? -1.890 15.112 20.801 1.00 87.69 108 CYS A O 1
ATOM 879 N N . HIS A 1 109 ? -2.494 16.683 19.322 1.00 87.62 109 HIS A N 1
ATOM 880 C CA . HIS A 1 109 ? -2.985 17.617 20.336 1.00 87.62 109 HIS A CA 1
ATOM 881 C C . HIS A 1 109 ? -4.126 17.056 21.190 1.00 87.62 109 HIS A C 1
ATOM 883 O O . HIS A 1 109 ? -4.218 17.373 22.377 1.00 87.62 109 HIS A O 1
ATOM 889 N N . LEU A 1 110 ? -5.007 16.227 20.621 1.00 85.06 110 LEU A N 1
ATOM 890 C CA . LEU A 1 110 ? -6.057 15.553 21.384 1.00 85.06 110 LEU A CA 1
ATOM 891 C C . LEU A 1 110 ? -5.452 14.609 22.432 1.00 85.06 110 LEU A C 1
ATOM 893 O O . LEU A 1 110 ? -5.888 14.624 23.583 1.00 85.06 110 LEU A O 1
ATOM 897 N N . VAL A 1 111 ? -4.442 13.827 22.048 1.00 85.06 111 VAL A N 1
ATOM 898 C CA . VAL A 1 111 ? -3.757 12.886 22.947 1.00 85.06 111 VAL A CA 1
ATOM 899 C C . VAL A 1 111 ? -2.930 13.624 24.005 1.00 85.06 111 VAL A C 1
ATOM 901 O O . VAL A 1 111 ? -3.006 13.284 25.186 1.00 85.06 111 VAL A O 1
ATOM 904 N N . GLU A 1 112 ? -2.233 14.697 23.626 1.00 84.38 112 GLU A N 1
ATOM 905 C CA . GLU A 1 112 ? -1.500 15.572 24.553 1.00 84.38 112 GLU A CA 1
ATOM 906 C C . GLU A 1 112 ? -2.427 16.218 25.592 1.00 84.38 112 GLU A C 1
ATOM 908 O O . GLU A 1 112 ? -2.129 16.215 26.789 1.00 84.38 112 GLU A O 1
ATOM 913 N N . ARG A 1 113 ? -3.588 16.736 25.164 1.00 81.44 113 ARG A N 1
ATOM 914 C CA . ARG A 1 113 ? -4.582 17.356 26.059 1.00 81.44 113 ARG A CA 1
ATOM 915 C C . ARG A 1 113 ? -5.180 16.379 27.053 1.00 81.44 113 ARG A C 1
ATOM 917 O O . ARG A 1 113 ? -5.482 16.768 28.178 1.00 81.44 113 ARG A O 1
ATOM 924 N N . GLN A 1 114 ? -5.343 15.123 26.654 1.00 74.81 114 GLN A N 1
ATOM 925 C CA . GLN A 1 114 ? -5.813 14.078 27.554 1.00 74.81 114 GLN A CA 1
ATOM 926 C C . GLN A 1 114 ? -4.734 13.666 28.580 1.00 74.81 114 GLN A C 1
ATOM 928 O O . GLN A 1 114 ? -5.039 12.896 29.486 1.00 74.81 114 GLN A O 1
ATOM 933 N N . ARG A 1 115 ? -3.501 14.208 28.489 1.00 62.69 115 ARG A N 1
ATOM 934 C CA . ARG A 1 115 ? -2.340 13.895 29.349 1.00 62.69 115 ARG A CA 1
ATOM 935 C C . ARG A 1 115 ? -2.074 12.393 29.470 1.00 62.69 115 ARG A C 1
ATOM 937 O O . ARG A 1 115 ? -1.553 11.928 30.482 1.00 62.69 115 ARG A O 1
ATOM 944 N N . VAL A 1 116 ? -2.441 11.626 28.447 1.00 59.75 116 VAL A N 1
ATOM 945 C CA . VAL A 1 116 ? -2.318 10.173 28.483 1.00 59.75 116 VAL A CA 1
ATOM 946 C C . VAL A 1 116 ? -0.947 9.791 27.950 1.00 59.75 116 VAL A C 1
ATOM 948 O O . VAL A 1 116 ? -0.729 9.710 26.747 1.00 59.75 116 VAL A O 1
ATOM 951 N N . SER A 1 117 ? -0.024 9.475 28.853 1.00 64.56 117 SER A N 1
ATOM 952 C CA . SER A 1 117 ? 1.134 8.618 28.560 1.00 64.56 117 SER A CA 1
ATOM 953 C C . SER A 1 117 ? 0.720 7.142 28.446 1.00 64.56 117 SER A C 1
ATOM 955 O O . SER A 1 117 ? 1.492 6.233 28.745 1.00 64.56 117 SER A O 1
ATOM 957 N N . ASP A 1 118 ? -0.527 6.894 28.047 1.00 74.88 118 ASP A N 1
ATOM 958 C CA . ASP A 1 118 ? -1.065 5.557 27.912 1.00 74.88 118 ASP A CA 1
ATOM 959 C C . ASP A 1 118 ? -0.509 4.905 26.638 1.00 74.88 118 ASP A C 1
ATOM 961 O O . ASP A 1 118 ? -0.675 5.443 25.533 1.00 74.88 118 ASP A O 1
ATOM 965 N N . PRO A 1 119 ? 0.128 3.732 26.769 1.00 78.62 119 PRO A N 1
ATOM 966 C CA . PRO A 1 119 ? 0.737 3.034 25.646 1.00 78.62 119 PRO A CA 1
ATOM 967 C C . PRO A 1 119 ? -0.276 2.670 24.557 1.00 78.62 119 PRO A C 1
ATOM 969 O O . PRO A 1 119 ? 0.097 2.567 23.388 1.00 78.62 119 PRO A O 1
ATOM 972 N N . LEU A 1 120 ? -1.555 2.502 24.902 1.00 81.56 120 LEU A N 1
ATOM 973 C CA . LEU A 1 120 ? -2.575 2.128 23.932 1.00 81.56 120 LEU A CA 1
ATOM 974 C C . LEU A 1 120 ? -2.980 3.314 23.048 1.00 81.56 120 LEU A C 1
ATOM 976 O O . LEU A 1 120 ? -3.008 3.182 21.824 1.00 81.56 120 LEU A O 1
ATOM 980 N N . SER A 1 121 ? -3.206 4.486 23.638 1.00 83.25 121 SER A N 1
ATOM 981 C CA . SER A 1 121 ? -3.468 5.731 22.905 1.00 83.25 121 SER A CA 1
ATOM 982 C C . SER A 1 121 ? -2.310 6.072 21.958 1.00 83.25 121 SER A C 1
ATOM 984 O O . SER A 1 121 ? -2.534 6.366 20.782 1.00 83.25 121 SER A O 1
ATOM 986 N N . LEU A 1 122 ? -1.064 5.922 22.423 1.00 84.94 122 LEU A N 1
ATOM 987 C CA . LEU A 1 122 ? 0.135 6.099 21.594 1.00 84.94 122 LEU A CA 1
ATOM 988 C C . LEU A 1 122 ? 0.237 5.055 20.473 1.00 84.94 122 LEU A C 1
ATOM 990 O O . LEU A 1 122 ? 0.576 5.402 19.341 1.00 84.94 122 LEU A O 1
ATOM 994 N N . SER A 1 123 ? -0.099 3.791 20.749 1.00 86.25 123 SER A N 1
ATOM 995 C CA . SER A 1 123 ? -0.132 2.728 19.736 1.00 86.25 123 SER A CA 1
ATOM 996 C C . SER A 1 123 ? -1.135 3.031 18.621 1.00 86.25 123 SER A C 1
ATOM 998 O O . SER A 1 123 ? -0.836 2.821 17.445 1.00 86.25 123 SER A O 1
ATOM 1000 N N . VAL A 1 124 ? -2.305 3.577 18.968 1.00 87.31 124 VAL A N 1
ATOM 1001 C CA . VAL A 1 124 ? -3.321 3.991 17.992 1.00 87.31 124 VAL A CA 1
ATOM 1002 C C . VAL A 1 124 ? -2.814 5.147 17.129 1.00 87.31 124 VAL A C 1
ATOM 1004 O O . VAL A 1 124 ? -2.915 5.064 15.906 1.00 87.31 124 VAL A O 1
ATOM 1007 N N . VAL A 1 125 ? -2.213 6.185 17.721 1.00 88.75 125 VAL A N 1
ATOM 1008 C CA . VAL A 1 125 ? -1.624 7.304 16.957 1.00 88.75 125 VAL A CA 1
ATOM 1009 C C . VAL A 1 125 ? -0.519 6.813 16.025 1.00 88.75 125 VAL A C 1
ATOM 1011 O O . VAL A 1 125 ? -0.510 7.159 14.844 1.00 88.75 125 VAL A O 1
ATOM 1014 N N . HIS A 1 126 ? 0.368 5.948 16.517 1.00 88.81 126 HIS A N 1
ATOM 1015 C CA . HIS A 1 126 ? 1.424 5.353 15.703 1.00 88.81 126 HIS A CA 1
ATOM 1016 C C . HIS A 1 126 ? 0.848 4.524 14.549 1.00 88.81 126 HIS A C 1
ATOM 1018 O O . HIS A 1 126 ? 1.332 4.600 13.420 1.00 88.81 126 HIS A O 1
ATOM 1024 N N . LYS A 1 127 ? -0.217 3.753 14.796 1.00 88.81 127 LYS A N 1
ATOM 1025 C CA . LYS A 1 127 ? -0.885 2.983 13.746 1.00 88.81 127 LYS A CA 1
ATOM 1026 C C . LYS A 1 127 ? -1.509 3.890 12.689 1.00 88.81 127 LYS A C 1
ATOM 1028 O O . LYS A 1 127 ? -1.380 3.605 11.503 1.00 88.81 127 LYS A O 1
ATOM 1033 N N . VAL A 1 128 ? -2.152 4.980 13.104 1.00 87.94 128 VAL A N 1
ATOM 1034 C CA . VAL A 1 128 ? -2.714 5.984 12.191 1.00 87.94 128 VAL A CA 1
ATOM 1035 C C . VAL A 1 128 ? -1.609 6.612 11.344 1.00 87.94 128 VAL A C 1
ATOM 1037 O O . VAL A 1 128 ? -1.751 6.652 10.126 1.00 87.94 128 VAL A O 1
ATOM 1040 N N . LYS A 1 129 ? -0.482 7.002 11.952 1.00 88.31 129 LYS A N 1
ATOM 1041 C CA . LYS A 1 129 ? 0.698 7.498 11.230 1.00 88.31 129 LYS A CA 1
ATOM 1042 C C . LYS A 1 129 ? 1.174 6.497 10.175 1.00 88.31 129 LYS A C 1
ATOM 1044 O O . LYS A 1 129 ? 1.277 6.851 9.008 1.00 88.31 129 LYS A O 1
ATOM 1049 N N . GLN A 1 130 ? 1.373 5.238 10.564 1.00 88.31 130 GLN A N 1
ATOM 1050 C CA . GLN A 1 130 ? 1.826 4.181 9.656 1.00 88.31 130 GLN A CA 1
ATOM 1051 C C . GLN A 1 130 ? 0.860 3.963 8.479 1.00 88.31 130 GLN A C 1
ATOM 1053 O O . GLN A 1 130 ? 1.292 3.701 7.360 1.00 88.31 130 GLN A O 1
ATOM 1058 N N . LEU A 1 131 ? -0.452 4.048 8.718 1.00 86.44 131 LEU A N 1
ATOM 1059 C CA . LEU A 1 131 ? -1.461 3.896 7.667 1.00 86.44 131 LEU A CA 1
ATOM 1060 C C . LEU A 1 131 ? -1.461 5.085 6.698 1.00 86.44 131 LEU A C 1
ATOM 1062 O O . LEU A 1 131 ? -1.598 4.878 5.495 1.00 86.44 131 LEU A O 1
ATOM 1066 N N . LEU A 1 132 ? -1.286 6.304 7.208 1.00 85.38 132 LEU A N 1
ATOM 1067 C CA . LEU A 1 132 ? -1.214 7.517 6.391 1.00 85.38 132 LEU A CA 1
ATOM 1068 C C . LEU A 1 132 ? 0.080 7.563 5.563 1.00 85.38 132 LEU A C 1
ATOM 1070 O O . LEU A 1 132 ? 0.021 7.820 4.365 1.00 85.38 132 LEU A O 1
ATOM 1074 N N . GLU A 1 133 ? 1.227 7.221 6.157 1.00 83.44 133 GLU A N 1
ATOM 1075 C CA . GLU A 1 133 ? 2.511 7.091 5.446 1.00 83.44 133 GLU A CA 1
ATOM 1076 C C . GLU A 1 133 ? 2.484 5.963 4.403 1.00 83.44 133 GLU A C 1
ATOM 1078 O O . GLU A 1 133 ? 3.100 6.072 3.347 1.00 83.44 133 GLU A O 1
ATOM 1083 N N . GLY A 1 134 ? 1.720 4.896 4.663 1.00 80.19 134 GLY A N 1
ATOM 1084 C CA . GLY A 1 134 ? 1.475 3.806 3.717 1.00 80.19 134 GLY A CA 1
ATOM 1085 C C . GLY A 1 134 ? 0.524 4.155 2.564 1.00 80.19 134 GLY A C 1
ATOM 1086 O O . GLY A 1 134 ? 0.190 3.271 1.777 1.00 80.19 134 GLY A O 1
ATOM 1087 N N . GLY A 1 135 ? 0.061 5.407 2.464 1.00 75.31 135 GLY A N 1
ATOM 1088 C CA . GLY A 1 135 ? -0.815 5.873 1.388 1.00 75.31 135 GLY A CA 1
ATOM 1089 C C . GLY A 1 135 ? -2.292 5.513 1.571 1.00 75.31 135 GLY A C 1
ATOM 1090 O O . GLY A 1 135 ? -3.035 5.461 0.590 1.00 75.31 135 GLY A O 1
ATOM 1091 N N . SER A 1 136 ? -2.743 5.233 2.800 1.00 78.62 136 SER A N 1
ATOM 1092 C CA . SER A 1 136 ? -4.172 5.064 3.069 1.00 78.62 136 SER A CA 1
ATOM 1093 C C . SER A 1 136 ? -4.879 6.415 3.058 1.00 78.62 136 SER A C 1
ATOM 1095 O O . SER A 1 136 ? -4.574 7.297 3.857 1.00 78.62 136 SER A O 1
ATOM 1097 N N . ASN A 1 137 ? -5.916 6.532 2.233 1.00 79.75 137 ASN A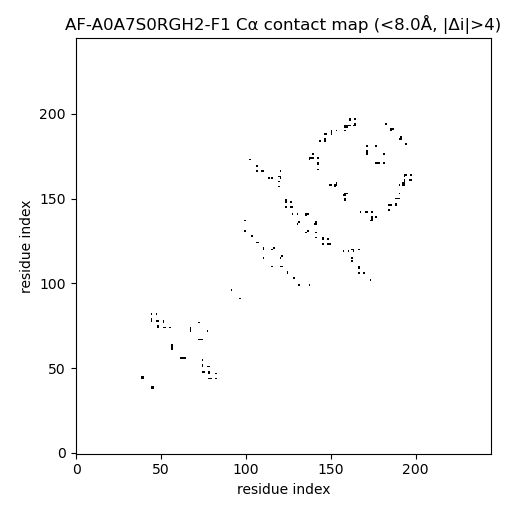 N 1
ATOM 1098 C CA . ASN A 1 137 ? -6.786 7.704 2.219 1.00 79.75 137 ASN A CA 1
ATOM 1099 C C . ASN A 1 137 ? -7.568 7.842 3.541 1.00 79.75 137 ASN A C 1
ATOM 1101 O O . ASN A 1 137 ? -7.863 6.844 4.215 1.00 79.75 137 ASN A O 1
ATOM 1105 N N . MET A 1 138 ? -7.995 9.070 3.860 1.00 78.44 138 MET A N 1
ATOM 1106 C CA . MET A 1 138 ? -8.891 9.393 4.984 1.00 78.44 138 MET A CA 1
ATOM 1107 C C . MET A 1 138 ? -10.344 8.949 4.720 1.00 78.44 138 MET A C 1
ATOM 1109 O O . MET A 1 138 ? -11.287 9.739 4.723 1.00 78.44 138 MET A O 1
ATOM 1113 N N . HIS A 1 139 ? -10.534 7.658 4.473 1.00 84.88 139 HIS A N 1
ATOM 1114 C CA . HIS A 1 139 ? -11.829 7.029 4.233 1.00 84.88 139 HIS A CA 1
ATOM 1115 C C . HIS A 1 139 ? -12.151 5.994 5.309 1.00 84.88 139 HIS A C 1
ATOM 1117 O O . HIS A 1 139 ? -11.362 5.734 6.219 1.00 84.88 139 HIS A O 1
ATOM 1123 N N . ARG A 1 140 ? -13.338 5.384 5.207 1.00 83.94 140 ARG A N 1
ATOM 1124 C CA . ARG A 1 140 ? -13.833 4.361 6.141 1.00 83.94 140 ARG A CA 1
ATOM 1125 C C . ARG A 1 140 ? -12.816 3.239 6.395 1.00 83.94 140 ARG A C 1
ATOM 1127 O O . ARG A 1 140 ? -12.757 2.723 7.506 1.00 83.94 140 ARG A O 1
ATOM 1134 N N . SER A 1 141 ? -11.986 2.910 5.406 1.00 85.31 141 SER A N 1
ATOM 1135 C CA . SER A 1 141 ? -10.889 1.940 5.520 1.00 85.31 141 SER A CA 1
ATOM 1136 C C . SER A 1 141 ? -9.900 2.262 6.645 1.00 85.31 141 SER A C 1
ATOM 1138 O O . SER A 1 141 ? -9.469 1.345 7.339 1.00 85.31 141 SER A O 1
ATOM 1140 N N . LEU A 1 142 ? -9.584 3.543 6.869 1.00 86.94 142 LEU A N 1
ATOM 1141 C CA . LEU A 1 142 ? -8.686 3.982 7.940 1.00 86.94 142 LEU A CA 1
ATOM 1142 C C . LEU A 1 142 ? -9.286 3.654 9.311 1.00 86.94 142 LEU A C 1
ATOM 1144 O O . LEU A 1 142 ? -8.627 3.050 10.153 1.00 86.94 142 LEU A O 1
ATOM 1148 N N . LEU A 1 143 ? -10.559 4.002 9.514 1.00 87.19 143 LEU A N 1
ATOM 1149 C CA . LEU A 1 143 ? -11.270 3.744 10.765 1.00 87.19 143 LEU A CA 1
ATOM 1150 C C . LEU A 1 143 ? -11.407 2.238 11.032 1.00 87.19 143 LEU A C 1
ATOM 1152 O O . LEU A 1 143 ? -11.169 1.799 12.151 1.00 87.19 143 LEU A O 1
ATOM 1156 N N . VAL A 1 144 ? -11.714 1.443 10.002 1.00 89.06 144 VAL A N 1
ATOM 1157 C CA . VAL A 1 144 ? -11.765 -0.025 10.110 1.00 89.06 144 VAL A CA 1
ATOM 1158 C C . VAL A 1 144 ? -10.407 -0.584 10.531 1.00 89.06 144 VAL A C 1
ATOM 1160 O O . VAL A 1 144 ? -10.347 -1.337 11.495 1.00 89.06 144 VAL A O 1
ATOM 1163 N N . ALA A 1 145 ? -9.315 -0.178 9.877 1.00 88.44 145 ALA A N 1
ATOM 1164 C CA . ALA A 1 145 ? -7.972 -0.663 10.198 1.00 88.44 145 ALA A CA 1
ATOM 1165 C C . ALA A 1 145 ? -7.535 -0.304 11.629 1.00 88.44 145 ALA A C 1
ATOM 1167 O O . ALA A 1 145 ? -6.890 -1.110 12.303 1.00 88.44 145 ALA A O 1
ATOM 1168 N N . VAL A 1 146 ? -7.910 0.885 12.110 1.00 89.19 146 VAL A N 1
ATOM 1169 C CA . VAL A 1 146 ? -7.674 1.304 13.498 1.00 89.19 146 VAL A CA 1
ATOM 1170 C C . VAL A 1 146 ? -8.498 0.463 14.475 1.00 89.19 146 VAL A C 1
ATOM 1172 O O . VAL A 1 146 ? -7.948 -0.024 15.461 1.00 89.19 146 VAL A O 1
ATOM 1175 N N . CYS A 1 147 ? -9.783 0.229 14.200 1.00 88.50 147 CYS A N 1
ATOM 1176 C CA . CYS A 1 147 ? -10.624 -0.623 15.042 1.00 88.50 147 CYS A CA 1
ATOM 1177 C C . CYS A 1 147 ? -10.122 -2.076 15.082 1.00 88.50 147 CYS A C 1
ATOM 1179 O O . CYS A 1 147 ? -10.081 -2.667 16.158 1.00 88.50 147 CYS A O 1
ATOM 1181 N N . THR A 1 148 ? -9.656 -2.632 13.958 1.00 89.50 148 THR A N 1
ATOM 1182 C CA . THR A 1 148 ? -9.032 -3.965 13.912 1.00 89.50 148 THR A CA 1
ATOM 1183 C C . THR A 1 148 ? -7.755 -4.021 14.753 1.00 89.50 148 THR A C 1
ATOM 1185 O O . THR A 1 148 ? -7.514 -4.999 15.459 1.00 89.50 148 THR A O 1
ATOM 1188 N N . HIS A 1 149 ? -6.936 -2.965 14.723 1.00 88.31 149 HIS A N 1
ATOM 1189 C CA . HIS A 1 149 ? -5.737 -2.868 15.564 1.00 88.31 149 HIS A CA 1
ATOM 1190 C C . HIS A 1 149 ? -6.092 -2.829 17.055 1.00 88.31 149 HIS A C 1
ATOM 1192 O O . HIS A 1 149 ? -5.498 -3.546 17.858 1.00 88.31 149 HIS A O 1
ATOM 1198 N N . ILE A 1 150 ? -7.118 -2.059 17.424 1.00 86.81 150 ILE A N 1
ATOM 1199 C CA . ILE A 1 150 ? -7.634 -2.013 18.799 1.00 86.81 150 ILE A CA 1
ATOM 1200 C C . ILE A 1 150 ? -8.195 -3.373 19.214 1.00 86.81 150 ILE A C 1
ATOM 1202 O O . ILE A 1 150 ? -7.943 -3.806 20.332 1.00 86.81 150 ILE A O 1
ATOM 1206 N N . GLN A 1 151 ? -8.904 -4.076 18.329 1.00 86.88 151 GLN A N 1
ATOM 1207 C CA . GLN A 1 151 ? -9.407 -5.425 18.585 1.00 86.88 151 GLN A CA 1
ATOM 1208 C C . GLN A 1 151 ? -8.267 -6.404 18.895 1.00 86.88 151 GLN A C 1
ATOM 1210 O O . GLN A 1 151 ? -8.357 -7.151 19.868 1.00 86.88 151 GLN A O 1
ATOM 1215 N N . ALA A 1 152 ? -7.180 -6.370 18.121 1.00 86.31 152 ALA A N 1
ATOM 1216 C CA . ALA A 1 152 ? -6.010 -7.211 18.365 1.00 86.31 152 ALA A CA 1
ATOM 1217 C C . ALA A 1 152 ? -5.370 -6.924 19.736 1.00 86.31 152 ALA A C 1
ATOM 1219 O O . ALA A 1 152 ? -5.010 -7.846 20.462 1.00 86.31 152 ALA A O 1
ATOM 1220 N N . ILE A 1 153 ? -5.286 -5.651 20.135 1.00 82.88 153 ILE A N 1
ATOM 1221 C CA . ILE A 1 153 ? -4.769 -5.259 21.456 1.00 82.88 153 ILE A CA 1
ATOM 1222 C C . ILE A 1 153 ? -5.752 -5.632 22.578 1.00 82.88 153 ILE A C 1
ATOM 1224 O O . ILE A 1 153 ? -5.345 -6.059 23.658 1.00 82.88 153 ILE A O 1
ATOM 1228 N N . ALA A 1 154 ? -7.055 -5.505 22.334 1.00 81.31 154 ALA A N 1
ATOM 1229 C CA . ALA A 1 154 ? -8.102 -5.860 23.283 1.00 81.31 154 ALA A CA 1
ATOM 1230 C C . ALA A 1 154 ? -8.084 -7.360 23.612 1.00 81.31 154 ALA A C 1
ATOM 1232 O O . ALA A 1 154 ? -8.226 -7.721 24.779 1.00 81.31 154 ALA A O 1
ATOM 1233 N N . GLN A 1 155 ? -7.818 -8.218 22.619 1.00 79.94 155 GLN A N 1
ATOM 1234 C CA . GLN A 1 155 ? -7.618 -9.661 22.818 1.00 79.94 155 GLN A CA 1
ATOM 1235 C C . GLN A 1 155 ? -6.414 -9.982 23.720 1.00 79.94 155 GLN A C 1
ATOM 1237 O O . GLN A 1 155 ? -6.408 -11.014 24.382 1.00 79.94 155 GLN A O 1
ATOM 1242 N N . LEU A 1 156 ? -5.425 -9.086 23.790 1.00 76.62 156 LEU A N 1
ATOM 1243 C CA . LEU A 1 156 ? -4.237 -9.207 24.642 1.00 76.62 156 LEU A CA 1
ATOM 1244 C C . LEU A 1 156 ? -4.414 -8.561 26.032 1.00 76.62 156 LEU A C 1
ATOM 1246 O O . LEU A 1 156 ? -3.459 -8.506 26.803 1.00 76.62 156 LEU A O 1
ATOM 1250 N N . GLY A 1 157 ? -5.616 -8.075 26.367 1.00 66.44 157 GLY A N 1
ATOM 1251 C CA . GLY A 1 157 ? -5.939 -7.495 27.679 1.00 66.44 157 GLY A CA 1
ATOM 1252 C C . GLY A 1 157 ? -6.087 -5.968 27.711 1.00 66.44 157 GLY A C 1
ATOM 1253 O O . GLY A 1 157 ? -6.327 -5.407 28.776 1.00 66.44 157 GLY A O 1
ATOM 1254 N N . GLY A 1 158 ? -6.001 -5.275 26.569 1.00 63.50 158 GLY A N 1
ATOM 1255 C CA . GLY A 1 158 ? -6.110 -3.808 26.483 1.00 63.50 158 GLY A CA 1
ATOM 1256 C C . GLY A 1 158 ? -7.529 -3.238 26.314 1.00 63.50 158 GLY A C 1
ATOM 1257 O O . GLY A 1 158 ? -7.678 -2.082 25.932 1.00 63.50 158 GLY A O 1
ATOM 1258 N N . ALA A 1 159 ? -8.585 -4.024 26.542 1.00 62.78 159 ALA A N 1
ATOM 1259 C CA . ALA A 1 159 ? -9.947 -3.696 26.096 1.00 62.78 159 ALA A CA 1
ATOM 1260 C C . ALA A 1 159 ? -10.651 -2.543 26.849 1.00 62.78 159 ALA A C 1
ATOM 1262 O O . ALA A 1 159 ? -11.654 -2.026 26.364 1.00 62.78 159 ALA A O 1
ATOM 1263 N N . ASN A 1 160 ? -10.156 -2.139 28.023 1.00 68.06 160 ASN A N 1
ATOM 1264 C CA . ASN A 1 160 ? -10.912 -1.329 28.993 1.00 68.06 160 ASN A CA 1
ATOM 1265 C C . ASN A 1 160 ? -10.383 0.100 29.160 1.00 68.06 160 ASN A C 1
ATOM 1267 O O . ASN A 1 160 ? -10.329 0.615 30.277 1.00 68.06 160 ASN A O 1
ATOM 1271 N N . ASN A 1 161 ? -9.952 0.731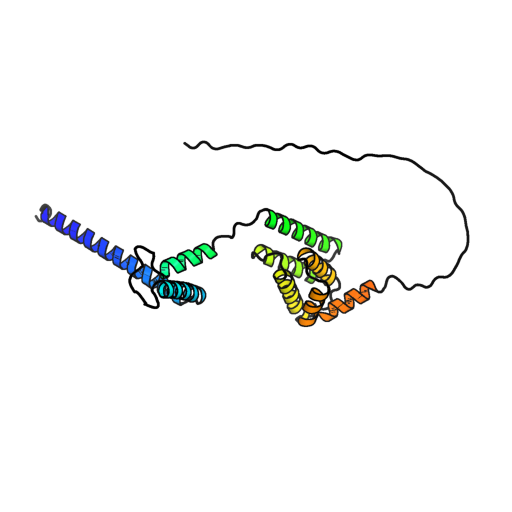 28.072 1.00 73.94 161 ASN A N 1
ATOM 1272 C CA . ASN A 1 161 ? -9.349 2.051 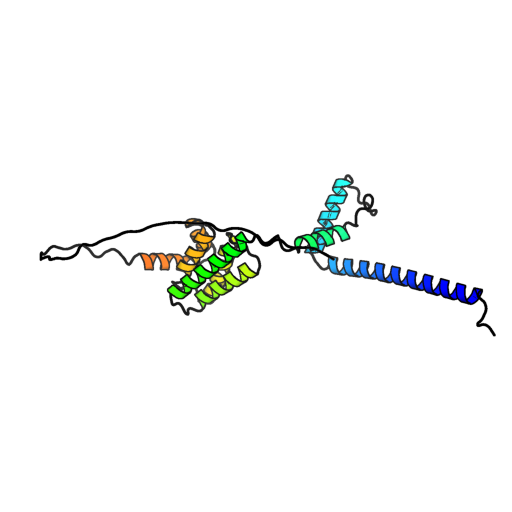28.150 1.00 73.94 161 ASN A CA 1
ATOM 1273 C C . ASN A 1 161 ? -10.350 3.169 27.779 1.00 73.94 161 ASN A C 1
ATOM 1275 O O . ASN A 1 161 ? -10.781 3.248 26.622 1.00 73.94 161 ASN A O 1
ATOM 1279 N N . PRO A 1 162 ? -10.687 4.073 28.723 1.00 75.81 162 PRO A N 1
ATOM 1280 C CA . PRO A 1 162 ? -11.690 5.117 28.510 1.00 75.81 162 PRO A CA 1
ATOM 1281 C C . PRO A 1 162 ? -11.257 6.191 27.497 1.00 75.81 162 PRO A C 1
ATOM 1283 O O . PRO A 1 162 ? -12.104 6.906 26.959 1.00 75.81 162 PRO A O 1
ATOM 1286 N N . TYR A 1 163 ? -9.959 6.299 27.200 1.00 79.25 163 TYR A N 1
ATOM 1287 C CA . TYR A 1 163 ? -9.394 7.331 26.325 1.00 79.25 163 TYR A CA 1
ATOM 1288 C C . TYR A 1 163 ? -9.469 6.973 24.831 1.00 79.25 163 TYR A C 1
ATOM 1290 O O . TYR A 1 163 ? -9.391 7.854 23.973 1.00 79.25 163 TYR A O 1
ATOM 1298 N N . ILE A 1 164 ? -9.735 5.704 24.494 1.00 83.94 164 ILE A N 1
ATOM 1299 C CA . ILE A 1 164 ? -9.873 5.246 23.100 1.00 83.94 164 ILE A CA 1
ATOM 1300 C C . ILE A 1 164 ? -11.089 5.876 22.417 1.00 83.94 164 ILE A C 1
ATOM 1302 O O . ILE A 1 164 ? -11.029 6.269 21.252 1.00 83.94 164 ILE A O 1
ATOM 1306 N N . MET A 1 165 ? -12.220 5.958 23.117 1.00 84.88 165 MET A N 1
ATOM 1307 C CA . MET A 1 165 ? -13.485 6.393 22.518 1.00 84.88 165 MET A CA 1
ATOM 1308 C C . MET A 1 165 ? -13.457 7.839 22.005 1.00 84.88 165 MET A C 1
ATOM 1310 O O . MET A 1 165 ? -13.905 8.061 20.876 1.00 84.88 165 MET A O 1
ATOM 1314 N N . PRO A 1 166 ? -12.895 8.812 22.749 1.00 86.50 166 PRO A N 1
ATOM 1315 C CA . PRO A 1 166 ? -12.623 10.147 22.225 1.00 86.50 166 PRO A CA 1
ATOM 1316 C C . PRO A 1 166 ? -11.778 10.150 20.942 1.00 86.50 166 PRO A C 1
ATOM 1318 O O . PRO A 1 166 ? -12.104 10.876 20.002 1.00 86.50 166 PRO A O 1
ATOM 1321 N N . ILE A 1 167 ? -10.737 9.313 20.872 1.00 86.75 167 ILE A N 1
ATOM 1322 C CA . ILE A 1 167 ? -9.870 9.191 19.691 1.00 86.75 167 ILE A CA 1
ATOM 1323 C C . ILE A 1 167 ? -10.665 8.638 18.499 1.00 86.75 167 ILE A C 1
ATOM 1325 O O . ILE A 1 167 ? -10.643 9.214 17.412 1.00 86.75 167 ILE A O 1
ATOM 1329 N N . LEU A 1 168 ? -11.444 7.573 18.701 1.00 86.75 168 LEU A N 1
ATOM 1330 C CA . LEU A 1 168 ? -12.296 7.003 17.653 1.00 86.75 168 LEU A CA 1
ATOM 1331 C C . LEU A 1 168 ? -13.384 7.976 17.188 1.00 86.75 168 LEU A C 1
ATOM 1333 O O . LEU A 1 168 ? -13.681 8.036 15.996 1.00 86.75 168 LEU A O 1
ATOM 1337 N N . HIS A 1 169 ? -13.955 8.770 18.096 1.00 87.12 169 HIS A N 1
ATOM 1338 C CA . HIS A 1 169 ? -14.911 9.821 17.744 1.00 87.12 169 HIS A CA 1
ATOM 1339 C C . HIS A 1 169 ? -14.274 10.915 16.885 1.00 87.12 169 HIS A C 1
ATOM 1341 O O . HIS A 1 169 ? -14.888 11.353 15.911 1.00 87.12 169 HIS A O 1
ATOM 1347 N N . PHE A 1 170 ? -13.044 11.319 17.197 1.00 88.06 170 PHE A N 1
ATOM 1348 C CA . PHE A 1 170 ? -12.302 12.287 16.395 1.00 88.06 170 PHE A CA 1
ATOM 1349 C C . PHE A 1 170 ? -11.995 11.760 14.981 1.00 88.06 170 PHE A C 1
ATOM 1351 O O . PHE A 1 170 ? -12.244 12.447 13.985 1.00 88.06 170 PHE A O 1
ATOM 1358 N N . ILE A 1 171 ? -11.521 10.514 14.874 1.00 86.88 171 ILE A N 1
ATOM 1359 C CA . ILE A 1 171 ? -11.260 9.867 13.578 1.00 86.88 171 ILE A CA 1
ATOM 1360 C C . ILE A 1 171 ? -12.565 9.751 12.781 1.00 86.88 171 ILE A C 1
ATOM 1362 O O . ILE A 1 171 ? -12.615 10.132 11.613 1.00 86.88 171 ILE A O 1
ATOM 1366 N N . ARG A 1 172 ? -13.654 9.310 13.420 1.00 89.38 172 ARG A N 1
ATOM 1367 C CA . ARG A 1 172 ? -14.990 9.232 12.812 1.00 89.38 172 ARG A CA 1
ATOM 1368 C C . ARG A 1 172 ? -15.438 10.576 12.232 1.00 89.38 172 ARG A C 1
ATOM 1370 O O . ARG A 1 172 ? -15.910 10.606 11.096 1.00 89.38 172 ARG A O 1
ATOM 1377 N N . GLN A 1 173 ? -15.304 11.669 12.987 1.00 86.62 173 GLN A N 1
ATOM 1378 C CA . GLN A 1 173 ? -15.683 13.010 12.523 1.00 86.62 173 GLN A CA 1
ATOM 1379 C C . GLN A 1 173 ? -14.886 13.426 11.284 1.00 86.62 173 GLN A C 1
ATOM 1381 O O . GLN A 1 173 ? -15.453 13.980 10.344 1.00 86.62 173 GLN A O 1
ATOM 1386 N N . SER A 1 174 ? -13.596 13.098 11.257 1.00 85.19 174 SER A N 1
ATOM 1387 C CA . SER A 1 174 ? -12.697 13.443 10.156 1.00 85.19 174 SER A CA 1
ATOM 1388 C C . SER A 1 174 ? -12.973 12.619 8.891 1.00 85.19 174 SER A C 1
ATOM 1390 O O . SER A 1 174 ? -12.853 13.129 7.783 1.00 85.19 174 SER A O 1
ATOM 1392 N N . VAL A 1 175 ? -13.425 11.372 9.051 1.00 84.56 175 VAL A N 1
ATOM 1393 C CA . VAL A 1 175 ? -13.783 10.452 7.955 1.00 84.56 175 VAL A CA 1
ATOM 1394 C C . VAL A 1 175 ? -15.263 10.583 7.530 1.00 84.56 175 VAL A C 1
ATOM 1396 O O . VAL A 1 175 ? -15.689 9.970 6.555 1.00 84.56 175 VAL A O 1
ATOM 1399 N N . ARG A 1 176 ? -16.056 11.418 8.222 1.00 84.62 176 ARG A N 1
ATOM 1400 C CA . ARG A 1 176 ? -17.498 11.649 7.975 1.00 84.62 176 ARG A CA 1
ATOM 1401 C C . ARG A 1 176 ? -18.363 10.383 8.071 1.00 84.62 176 ARG A C 1
ATOM 1403 O O . ARG A 1 176 ? -19.319 10.212 7.322 1.00 84.62 176 ARG A O 1
ATOM 1410 N N . VAL A 1 177 ? -18.040 9.507 9.018 1.00 85.31 177 VAL A N 1
ATOM 1411 C CA . VAL A 1 177 ? -18.785 8.263 9.286 1.00 85.31 177 VAL A CA 1
ATOM 1412 C C . VAL A 1 177 ? -19.945 8.528 10.255 1.00 85.31 177 VAL A C 1
ATOM 1414 O O . VAL A 1 177 ? -19.840 9.371 11.155 1.00 85.31 177 VAL A O 1
ATOM 1417 N N . GLY A 1 178 ? -21.065 7.817 10.101 1.00 83.94 178 GLY A N 1
ATOM 1418 C CA . GLY A 1 178 ? -22.220 7.921 11.006 1.00 83.94 178 GLY A CA 1
ATOM 1419 C C . GLY A 1 178 ? -21.904 7.463 12.439 1.00 83.94 178 GLY A C 1
ATOM 1420 O O . GLY A 1 178 ? -20.973 6.694 12.664 1.00 83.94 178 GLY A O 1
ATOM 1421 N N . ALA A 1 179 ? -22.653 7.941 13.440 1.00 83.75 179 ALA A N 1
ATOM 1422 C CA . ALA A 1 179 ? -22.463 7.494 14.830 1.00 83.75 179 ALA A CA 1
ATOM 1423 C C . ALA A 1 179 ? -22.863 6.020 14.975 1.00 83.75 179 ALA A C 1
ATOM 1425 O O . ALA A 1 179 ? -22.098 5.214 15.494 1.00 83.75 179 ALA A O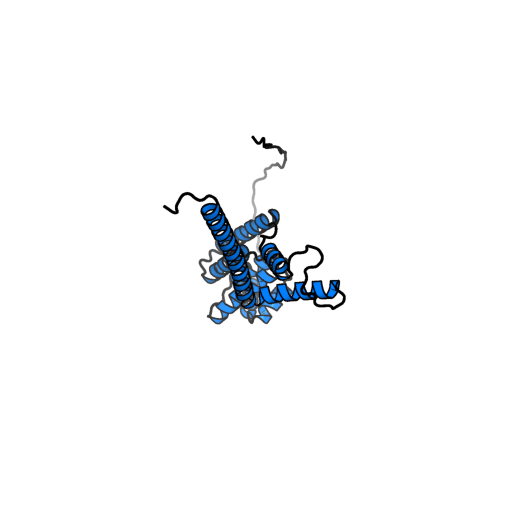 1
ATOM 1426 N N . GLU A 1 180 ? -24.016 5.680 14.402 1.00 83.88 180 GLU A N 1
ATOM 1427 C CA . GLU A 1 180 ? -24.557 4.321 14.330 1.00 83.88 180 GLU A CA 1
ATOM 1428 C C . GLU A 1 180 ? -23.622 3.377 13.568 1.00 83.88 180 GLU A C 1
ATOM 1430 O O . GLU A 1 180 ? -23.438 2.223 13.937 1.00 83.88 180 GLU A O 1
ATOM 1435 N N . GLU A 1 181 ? -22.964 3.877 12.521 1.00 84.94 181 GLU A N 1
ATOM 1436 C CA . GLU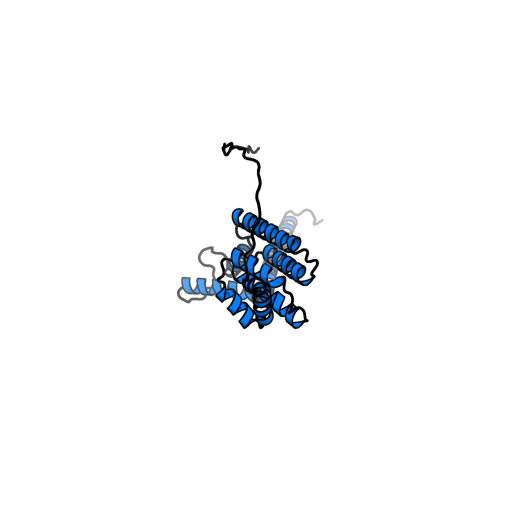 A 1 181 ? -22.015 3.096 11.731 1.00 84.94 181 GLU A CA 1
ATOM 1437 C C . GLU A 1 181 ? -20.755 2.746 12.537 1.00 84.94 181 GLU A C 1
ATOM 1439 O O . GLU A 1 181 ? -20.270 1.617 12.458 1.00 84.94 181 GLU A O 1
ATOM 1444 N N . LEU A 1 182 ? -20.253 3.677 13.359 1.00 84.38 182 LEU A N 1
ATOM 1445 C CA . LEU A 1 182 ? -19.159 3.406 14.295 1.00 84.38 182 LEU A CA 1
ATOM 1446 C C . LEU A 1 182 ? -19.571 2.373 15.352 1.00 84.38 182 LEU A C 1
ATOM 1448 O O . LEU A 1 182 ? -18.809 1.444 15.612 1.00 84.38 182 LEU A O 1
ATOM 1452 N N . GLU A 1 183 ? -20.763 2.508 15.936 1.00 85.69 183 GLU A N 1
ATOM 1453 C CA . GLU A 1 183 ? -21.281 1.548 16.919 1.00 85.69 183 GLU A CA 1
ATOM 1454 C C . GLU A 1 183 ? -21.418 0.147 16.313 1.00 85.69 183 GLU A C 1
ATOM 1456 O O . GLU A 1 183 ? -20.918 -0.815 16.892 1.00 85.69 183 GLU A O 1
ATOM 1461 N N . ASN A 1 184 ? -21.975 0.031 15.106 1.00 85.62 184 ASN A N 1
ATOM 1462 C CA . ASN A 1 184 ? -22.081 -1.240 14.389 1.00 85.62 184 ASN A CA 1
ATOM 1463 C C . ASN A 1 184 ? -20.706 -1.869 14.113 1.00 85.62 184 ASN A C 1
ATOM 1465 O O . ASN A 1 184 ? -20.534 -3.078 14.284 1.00 85.62 184 ASN A O 1
ATOM 1469 N N . MET A 1 185 ? -19.702 -1.066 13.737 1.00 85.69 185 MET A N 1
ATOM 1470 C CA . MET A 1 185 ? -18.330 -1.556 13.556 1.00 85.69 185 MET A CA 1
ATOM 1471 C C . MET A 1 185 ? -17.737 -2.073 14.872 1.00 85.69 185 MET A C 1
ATOM 1473 O O . MET A 1 185 ? -17.206 -3.182 14.905 1.00 85.69 185 MET A O 1
ATOM 1477 N N . LEU A 1 186 ? -17.890 -1.332 15.970 1.00 85.75 186 LEU A N 1
ATOM 1478 C CA . LEU A 1 186 ? -17.420 -1.755 17.292 1.00 85.75 186 LEU A CA 1
ATOM 1479 C C . LEU A 1 186 ? -18.129 -3.026 17.783 1.00 85.75 186 LEU A C 1
ATOM 1481 O O . LEU A 1 186 ? -17.476 -3.926 18.311 1.00 85.75 186 LEU A O 1
ATOM 1485 N N . VAL A 1 187 ? -19.442 -3.138 17.561 1.00 85.00 187 VAL A N 1
ATOM 1486 C CA . VAL A 1 187 ? -20.241 -4.330 17.884 1.00 85.00 187 VAL A CA 1
ATOM 1487 C C . VAL A 1 187 ? -19.750 -5.541 17.096 1.00 85.00 187 VAL A C 1
ATOM 1489 O O . VAL A 1 187 ? -19.514 -6.587 17.701 1.00 85.00 187 VAL A O 1
ATOM 1492 N N . SER A 1 188 ? -19.532 -5.392 15.784 1.00 85.19 188 SER A N 1
ATOM 1493 C CA . SER A 1 188 ? -19.057 -6.475 14.909 1.00 85.19 188 SER A CA 1
ATOM 1494 C C . SER A 1 188 ? -17.659 -6.990 15.271 1.00 85.19 188 SER A C 1
ATOM 1496 O O . SER A 1 188 ? -17.345 -8.152 15.035 1.00 85.19 188 SER A O 1
ATOM 1498 N N . MET A 1 189 ? -16.835 -6.142 15.891 1.00 83.19 189 MET A N 1
ATOM 1499 C CA . MET A 1 189 ? -15.474 -6.471 16.322 1.00 83.19 189 MET A CA 1
ATOM 1500 C C . MET A 1 189 ? -15.396 -6.912 17.794 1.00 83.19 189 MET A C 1
ATOM 1502 O O . MET A 1 189 ? -14.305 -7.168 18.301 1.00 83.19 189 MET A O 1
ATOM 1506 N N . GLY A 1 190 ? -16.530 -7.015 18.498 1.00 79.31 190 GLY A N 1
ATOM 1507 C CA . GLY A 1 190 ? -16.566 -7.414 19.910 1.00 79.31 190 GLY A CA 1
ATOM 1508 C C . GLY A 1 190 ? -16.058 -6.342 20.884 1.00 79.31 190 GLY A C 1
ATOM 1509 O O . GLY A 1 190 ? -15.761 -6.647 22.034 1.00 79.31 190 GLY A O 1
ATOM 1510 N N . LEU A 1 191 ? -15.984 -5.077 20.460 1.00 78.94 191 LEU A N 1
ATOM 1511 C CA . LEU A 1 191 ? -15.498 -3.934 21.249 1.00 78.94 191 LEU A CA 1
ATOM 1512 C C . LEU A 1 191 ? -16.622 -3.203 22.011 1.00 78.94 191 LEU A C 1
ATOM 1514 O O . LEU A 1 191 ? -16.527 -2.016 22.323 1.00 78.94 191 LEU A O 1
ATOM 1518 N N . GLN A 1 192 ? -17.704 -3.912 22.332 1.00 76.81 192 GLN A N 1
ATOM 1519 C CA . GLN A 1 192 ? -18.916 -3.358 22.954 1.00 76.81 192 GLN A CA 1
ATOM 1520 C C . GLN A 1 192 ? -18.648 -2.754 24.346 1.00 76.81 192 GLN A C 1
ATOM 1522 O O . GLN A 1 192 ? -19.318 -1.801 24.748 1.00 76.81 192 GLN A O 1
ATOM 1527 N N . GLY A 1 193 ? -17.622 -3.248 25.051 1.00 71.06 193 GLY A N 1
ATOM 1528 C CA . GLY A 1 193 ? -17.191 -2.721 26.351 1.00 71.06 193 GLY A CA 1
ATOM 1529 C C . GLY A 1 193 ? -16.790 -1.241 26.316 1.00 71.06 193 GLY A C 1
ATOM 1530 O O . GLY A 1 193 ? -17.068 -0.509 27.265 1.00 71.06 193 GLY A O 1
ATOM 1531 N N . LEU A 1 194 ? -16.244 -0.762 25.191 1.00 70.00 194 LEU A N 1
ATOM 1532 C CA . LEU A 1 194 ? -15.864 0.645 25.013 1.00 70.00 194 LEU A CA 1
ATOM 1533 C C . LEU A 1 194 ? -17.088 1.571 24.911 1.00 70.00 194 LEU A C 1
ATOM 1535 O O . LEU A 1 194 ? -17.067 2.697 25.410 1.00 70.00 194 LEU A O 1
ATOM 1539 N N . ILE A 1 195 ? -18.184 1.083 24.319 1.00 70.56 195 ILE A N 1
ATOM 1540 C CA . ILE A 1 195 ? -19.450 1.825 24.194 1.00 70.56 195 ILE A CA 1
ATOM 1541 C C . ILE A 1 195 ? -20.091 2.000 25.578 1.00 70.56 195 ILE A C 1
ATOM 1543 O O . ILE A 1 195 ? -20.529 3.099 25.933 1.00 70.56 195 ILE A O 1
ATOM 1547 N N . GLY A 1 196 ? -20.104 0.927 26.377 1.00 61.94 196 GLY A N 1
ATOM 1548 C CA . GLY A 1 196 ? -20.647 0.932 27.737 1.00 61.94 196 GLY A CA 1
ATOM 1549 C C . GLY A 1 196 ? -19.915 1.902 28.667 1.00 61.94 196 GLY A C 1
ATOM 1550 O O . GLY A 1 196 ? -20.559 2.678 29.372 1.00 61.94 196 GLY A O 1
ATOM 1551 N N . GLN A 1 197 ? -18.579 1.929 28.614 1.00 62.81 197 GLN A N 1
ATOM 1552 C CA . GLN A 1 197 ? -17.766 2.841 29.426 1.00 62.81 197 GLN A CA 1
ATOM 1553 C C . GLN A 1 197 ? -17.967 4.311 29.039 1.00 62.81 197 GLN A C 1
ATOM 1555 O O . GLN A 1 197 ? -18.164 5.148 29.914 1.00 62.81 197 GLN A O 1
ATOM 1560 N N . HIS A 1 198 ? -18.011 4.635 27.743 1.00 62.84 198 HIS A N 1
ATOM 1561 C CA . HIS A 1 198 ? -18.231 6.014 27.296 1.00 62.84 198 HIS A CA 1
ATOM 1562 C C . HIS A 1 198 ? -19.626 6.551 27.674 1.00 62.84 198 HIS A C 1
ATOM 1564 O O . HIS A 1 198 ? -19.763 7.731 28.007 1.00 62.84 198 HIS A O 1
ATOM 1570 N N . ARG A 1 199 ? -20.667 5.700 27.685 1.00 59.62 199 ARG A N 1
ATOM 1571 C CA . ARG A 1 199 ? -21.989 6.068 28.234 1.00 59.62 199 ARG A CA 1
ATOM 1572 C C . ARG A 1 199 ? -21.954 6.252 29.751 1.00 59.62 199 ARG A C 1
ATOM 1574 O O . ARG A 1 199 ? -22.527 7.221 30.239 1.00 59.62 199 ARG A O 1
ATOM 1581 N N . ALA A 1 200 ? -21.263 5.376 30.481 1.00 57.84 200 ALA A N 1
ATOM 1582 C CA . ALA A 1 200 ? -21.130 5.478 31.934 1.00 57.84 200 ALA A CA 1
ATOM 1583 C C . ALA A 1 200 ? -20.387 6.758 32.364 1.00 57.84 200 ALA A C 1
ATOM 1585 O O . ALA A 1 200 ? -20.824 7.439 33.287 1.00 57.84 200 ALA A O 1
ATOM 1586 N N . SER A 1 201 ? -19.327 7.146 31.647 1.00 57.41 201 SER A N 1
ATOM 1587 C CA . SER A 1 201 ? -18.559 8.372 31.915 1.00 57.41 201 SER A CA 1
ATOM 1588 C C . SER A 1 201 ? -19.298 9.668 31.553 1.00 57.41 201 SER A C 1
ATOM 1590 O O . SER A 1 201 ? -18.946 10.725 32.066 1.00 57.41 201 SER A O 1
ATOM 1592 N N . ARG A 1 202 ? -20.322 9.613 30.687 1.00 54.00 202 ARG A N 1
ATOM 1593 C CA . ARG A 1 202 ? -21.197 10.762 30.372 1.00 54.00 202 ARG A CA 1
ATOM 1594 C C . ARG A 1 202 ? -22.426 10.866 31.283 1.00 54.00 202 ARG A C 1
ATOM 1596 O O . ARG A 1 202 ? -23.019 11.935 31.354 1.00 54.00 202 ARG A O 1
ATOM 1603 N N . GLY A 1 203 ? -22.803 9.789 31.974 1.00 46.22 203 GLY A N 1
ATOM 1604 C CA . GLY A 1 203 ? -23.990 9.729 32.836 1.00 46.22 203 GLY A CA 1
ATOM 1605 C C . GLY A 1 203 ? -23.824 10.318 34.243 1.00 46.22 203 GLY A C 1
ATOM 1606 O O . GLY A 1 203 ? -24.803 10.400 34.974 1.00 46.22 203 GLY A O 1
ATOM 1607 N N . THR A 1 204 ? -22.623 10.737 34.650 1.00 44.94 204 THR A N 1
ATOM 1608 C CA . THR A 1 204 ? -22.352 11.257 36.007 1.00 44.94 204 THR A CA 1
ATOM 1609 C C . THR A 1 204 ? -22.453 12.778 36.144 1.00 44.94 204 THR A C 1
ATOM 1611 O O . THR A 1 204 ? -22.190 13.314 37.218 1.00 44.94 204 THR A O 1
ATOM 1614 N N . VAL A 1 205 ? -22.900 13.490 35.107 1.00 46.16 205 VAL A N 1
ATOM 1615 C CA . VAL A 1 205 ? -23.227 14.919 35.197 1.00 46.16 205 VAL A CA 1
ATOM 1616 C C . VAL A 1 205 ? -24.709 15.084 34.885 1.00 46.16 205 VAL A C 1
ATOM 1618 O O . VAL A 1 205 ? -25.061 15.193 33.719 1.00 46.16 205 VAL A O 1
ATOM 1621 N N . THR A 1 206 ? -25.549 15.051 35.930 1.00 44.88 206 THR A N 1
ATOM 1622 C CA . THR A 1 206 ? -26.947 15.555 36.057 1.00 44.88 206 THR A CA 1
ATOM 1623 C C . THR A 1 206 ? -27.896 14.564 36.747 1.00 44.88 206 THR A C 1
ATOM 1625 O O . THR A 1 206 ? -28.706 13.912 36.106 1.00 44.88 206 THR A O 1
ATOM 1628 N N . ALA A 1 207 ? -27.840 14.489 38.081 1.00 42.16 207 ALA A N 1
ATOM 1629 C CA . ALA A 1 207 ? -28.994 14.122 38.919 1.00 42.16 207 ALA A CA 1
ATOM 1630 C C . ALA A 1 207 ? -28.707 14.412 40.407 1.00 42.16 207 ALA A C 1
ATOM 1632 O O . ALA A 1 207 ? -28.727 13.514 41.243 1.00 42.16 207 ALA A O 1
ATOM 1633 N N . ALA A 1 208 ? -28.426 15.671 40.753 1.00 35.62 208 ALA A N 1
ATOM 1634 C CA . ALA A 1 208 ? -28.588 16.148 42.126 1.00 35.62 208 ALA A CA 1
ATOM 1635 C C . ALA A 1 208 ? -29.839 17.033 42.160 1.00 35.62 208 ALA A C 1
ATOM 1637 O O . ALA A 1 208 ? -29.920 18.045 41.466 1.00 35.62 208 ALA A O 1
ATOM 1638 N N . ALA A 1 209 ? -30.840 16.562 42.899 1.00 37.78 209 ALA A N 1
ATOM 1639 C CA . ALA A 1 209 ? -32.164 17.146 43.044 1.00 37.78 209 ALA A CA 1
ATOM 1640 C C . ALA A 1 209 ? -32.138 18.588 43.607 1.00 37.78 209 ALA A C 1
ATOM 1642 O O . ALA A 1 209 ? -31.217 18.946 44.342 1.00 37.78 209 ALA A O 1
ATOM 1643 N N . PRO A 1 210 ? -33.165 19.409 43.311 1.00 50.62 210 PRO A N 1
ATOM 1644 C CA . PRO A 1 210 ? -33.235 20.804 43.730 1.00 50.62 210 PRO A CA 1
ATOM 1645 C C . PRO A 1 210 ? -33.775 20.933 45.159 1.00 50.62 210 PRO A C 1
ATOM 1647 O O . PRO A 1 210 ? -34.747 20.262 45.510 1.00 50.62 210 PRO A O 1
ATOM 1650 N N . ARG A 1 211 ? -33.197 21.835 45.965 1.00 37.78 211 ARG A N 1
ATOM 1651 C CA . ARG A 1 211 ? -33.812 22.413 47.182 1.00 37.78 211 ARG A CA 1
ATOM 1652 C C . ARG A 1 211 ? -32.993 23.618 47.703 1.00 37.78 211 ARG A C 1
ATOM 1654 O O . ARG A 1 211 ? -31.862 23.787 47.265 1.00 37.78 211 ARG A O 1
ATOM 1661 N N . PRO A 1 212 ? -33.568 24.512 48.531 1.00 43.62 212 PRO A N 1
ATOM 1662 C CA . PRO A 1 212 ? -34.148 25.770 48.060 1.00 43.62 212 PRO A CA 1
ATOM 1663 C C . PRO A 1 212 ? -33.479 27.036 48.639 1.00 43.62 212 PRO A C 1
ATOM 1665 O O . PRO A 1 212 ? -32.829 26.993 49.673 1.00 43.62 212 PRO A O 1
ATOM 1668 N N . SER A 1 213 ? -33.731 28.160 47.958 1.00 43.38 213 SER A N 1
ATOM 1669 C CA . SER A 1 213 ? -33.853 29.548 48.445 1.00 43.38 213 SER A CA 1
ATOM 1670 C C . SER A 1 213 ? -33.263 29.922 49.819 1.00 43.38 213 SER A C 1
ATOM 1672 O O . SER A 1 213 ? -33.877 29.644 50.847 1.00 43.38 213 SER A O 1
ATOM 1674 N N . SER A 1 214 ? -32.244 30.789 49.813 1.00 36.34 214 SER A N 1
ATOM 1675 C CA . SER A 1 214 ? -32.185 31.943 50.726 1.00 36.34 214 SER A CA 1
ATOM 1676 C C . SER A 1 214 ? -31.277 33.054 50.184 1.00 36.34 214 SER A C 1
ATOM 1678 O O . SER A 1 214 ? -30.141 32.799 49.797 1.00 36.34 214 SER A O 1
ATOM 1680 N N . ASN A 1 215 ? -31.829 34.269 50.185 1.00 34.22 215 ASN A N 1
ATOM 1681 C CA . ASN A 1 215 ? -31.246 35.589 49.927 1.00 34.22 215 ASN A CA 1
ATOM 1682 C C . ASN A 1 215 ? -29.775 35.786 50.334 1.00 34.22 215 ASN A C 1
ATOM 1684 O O . ASN A 1 215 ? -29.385 35.323 51.402 1.00 34.22 215 ASN A O 1
ATOM 1688 N N . ALA A 1 216 ? -29.050 36.629 49.582 1.00 33.56 216 ALA A N 1
ATOM 1689 C CA . ALA A 1 216 ? -28.529 37.923 50.066 1.00 33.56 216 ALA A CA 1
ATOM 1690 C C . ALA A 1 216 ? -27.433 38.510 49.140 1.00 33.56 216 ALA A C 1
ATOM 1692 O O . ALA A 1 216 ? -26.338 37.972 49.045 1.00 33.56 216 ALA A O 1
ATOM 1693 N N . THR A 1 217 ? -27.750 39.679 48.568 1.00 37.31 217 THR A N 1
ATOM 1694 C CA . THR A 1 217 ? -26.893 40.885 48.552 1.00 37.31 217 THR A CA 1
ATOM 1695 C C . THR A 1 217 ? -25.728 40.969 47.542 1.00 37.31 217 THR A C 1
ATOM 1697 O O . THR A 1 217 ? -24.630 40.468 47.752 1.00 37.31 217 THR A O 1
ATOM 1700 N N . GLU A 1 218 ? -26.000 41.728 46.470 1.00 38.44 218 GLU A N 1
ATOM 1701 C CA . GLU A 1 218 ? -25.105 42.656 45.740 1.00 38.44 218 GLU A CA 1
ATOM 1702 C C . GLU A 1 218 ? -24.112 43.420 46.661 1.00 38.44 218 GLU A C 1
ATOM 1704 O O . GLU A 1 218 ? -24.440 43.578 47.836 1.00 38.44 218 GLU A O 1
ATOM 1709 N N . PRO A 1 219 ? -22.978 44.014 46.190 1.00 50.25 219 PRO A N 1
ATOM 1710 C CA . PRO A 1 219 ? -22.974 44.844 44.977 1.00 50.25 219 PRO A CA 1
ATOM 1711 C C . PRO A 1 219 ? -21.668 45.007 44.155 1.00 50.25 219 PRO A C 1
ATOM 1713 O O . PRO A 1 219 ? -20.551 44.849 44.632 1.00 50.25 219 PRO A O 1
ATOM 1716 N N . LYS A 1 220 ? -21.903 45.556 42.950 1.00 36.59 220 LYS A N 1
ATOM 1717 C CA . LYS A 1 220 ? -21.164 46.630 42.244 1.00 36.59 220 LYS A CA 1
ATOM 1718 C C . LYS A 1 220 ? -19.877 46.359 41.440 1.00 36.59 220 LYS A C 1
ATOM 1720 O O . LYS A 1 220 ? -18.889 45.861 41.959 1.00 36.59 220 LYS A O 1
ATOM 1725 N N . SER A 1 221 ? -19.885 47.033 40.271 1.00 36.47 221 SER A N 1
ATOM 1726 C CA . SER A 1 221 ? -18.758 47.626 39.509 1.00 36.47 221 SER A CA 1
ATOM 1727 C C . SER A 1 221 ? -18.018 46.652 38.580 1.00 36.47 221 SER A C 1
ATOM 1729 O O . SER A 1 221 ? -17.634 45.588 39.033 1.00 36.47 221 SER A O 1
ATOM 1731 N N . SER A 1 222 ? -17.735 46.878 37.290 1.00 39.09 222 SER A N 1
ATOM 1732 C CA . SER A 1 222 ? -17.718 48.012 36.336 1.00 39.09 222 SER A CA 1
ATOM 1733 C C . SER A 1 222 ? -17.710 47.344 34.937 1.00 39.09 222 SER A C 1
ATOM 1735 O O . SER A 1 222 ? -17.014 46.347 34.784 1.00 39.09 222 SER A O 1
ATOM 1737 N N . ALA A 1 223 ? -18.587 47.617 33.965 1.00 36.94 223 ALA A N 1
ATOM 1738 C CA . ALA A 1 223 ? -18.592 48.724 32.992 1.00 36.94 223 ALA A CA 1
ATOM 1739 C C . ALA A 1 223 ? -17.238 49.024 32.299 1.00 36.94 223 ALA A C 1
ATOM 1741 O O . ALA A 1 223 ? -16.283 49.398 32.980 1.00 36.94 223 ALA A O 1
ATOM 1742 N N . GLY A 1 224 ? -17.231 48.925 30.959 1.00 35.72 224 GLY A N 1
ATOM 1743 C CA . GLY A 1 224 ? -16.228 49.445 30.009 1.00 35.72 224 GLY A CA 1
ATOM 1744 C C . GLY A 1 224 ? -15.682 48.358 29.067 1.00 35.72 224 GLY A C 1
ATOM 1745 O O . GLY A 1 224 ? -14.973 47.481 29.545 1.00 35.72 224 GLY A O 1
ATOM 1746 N N . ASP A 1 225 ? -16.155 48.239 27.815 1.00 35.91 225 ASP A N 1
ATOM 1747 C CA . ASP A 1 225 ? -15.701 48.989 26.607 1.00 35.91 225 ASP A CA 1
ATOM 1748 C C . ASP A 1 225 ? -14.354 48.440 26.083 1.00 35.91 225 ASP A C 1
ATOM 1750 O O . ASP A 1 225 ? -13.477 48.152 26.886 1.00 35.91 225 ASP A O 1
ATOM 1754 N N . LEU A 1 226 ? -14.045 48.230 24.800 1.00 45.50 226 LEU A N 1
ATOM 1755 C CA . LEU A 1 226 ? -14.584 48.567 23.474 1.00 45.50 226 LEU A CA 1
ATOM 1756 C C . LEU A 1 226 ? -13.903 47.602 22.465 1.00 45.50 226 LEU A C 1
ATOM 1758 O O . LEU A 1 226 ? -12.830 47.086 22.770 1.00 45.50 226 LEU A O 1
ATOM 1762 N N . GLU A 1 227 ? -14.573 47.355 21.331 1.00 40.41 227 GLU A N 1
ATOM 1763 C CA . GLU A 1 227 ? -14.095 47.344 19.919 1.00 40.41 227 GLU A CA 1
ATOM 1764 C C . GLU A 1 227 ? -12.667 46.811 19.612 1.00 40.41 227 GLU A C 1
ATOM 1766 O O . GLU A 1 227 ? -11.704 47.095 20.303 1.00 40.41 227 GLU A O 1
ATOM 1771 N N . GLU A 1 228 ? -12.402 45.997 18.584 1.00 42.38 228 GLU A N 1
ATOM 1772 C CA . GLU A 1 228 ? -12.557 46.309 17.156 1.00 42.38 228 GLU A CA 1
ATOM 1773 C C . GLU A 1 228 ? -12.148 45.047 16.339 1.00 42.38 228 GLU A C 1
ATOM 1775 O O . GLU A 1 228 ? -11.071 44.480 16.535 1.00 42.38 228 GLU A O 1
ATOM 1780 N N . GLU A 1 229 ? -13.013 44.583 15.437 1.00 40.84 229 GLU A N 1
ATOM 1781 C CA . GLU A 1 229 ? -12.639 43.933 14.162 1.00 40.84 229 GLU A CA 1
ATOM 1782 C C . GLU A 1 229 ? -12.583 45.058 13.099 1.00 40.84 229 GLU A C 1
ATOM 1784 O O . GLU A 1 229 ? -13.116 46.130 13.389 1.00 40.84 229 GLU A O 1
ATOM 1789 N N . PRO A 1 230 ? -12.194 44.857 11.824 1.00 61.41 230 PRO A N 1
ATOM 1790 C CA . PRO A 1 230 ? -11.332 43.869 11.159 1.00 61.41 230 PRO A CA 1
ATOM 1791 C C . PRO A 1 230 ? -10.327 44.579 10.200 1.00 61.41 230 PRO A C 1
ATOM 1793 O O . PRO A 1 230 ? -10.308 45.795 10.109 1.00 61.41 230 PRO A O 1
ATOM 1796 N N . GLU A 1 231 ? -9.509 43.849 9.433 1.00 39.78 231 GLU A N 1
ATOM 1797 C CA . GLU A 1 231 ? -9.486 43.961 7.955 1.00 39.78 231 GLU A CA 1
ATOM 1798 C C . GLU A 1 231 ? -8.341 43.181 7.298 1.00 39.78 231 GLU A C 1
ATOM 1800 O O . GLU A 1 231 ? -7.265 42.937 7.843 1.00 39.78 231 GLU A O 1
ATOM 1805 N N . ALA A 1 232 ? -8.647 42.780 6.069 1.00 40.75 232 ALA A N 1
ATOM 1806 C CA . ALA A 1 232 ? -7.842 42.031 5.130 1.00 40.75 232 ALA A CA 1
ATOM 1807 C C . ALA A 1 232 ? -6.974 42.942 4.244 1.00 40.75 232 ALA A C 1
ATOM 1809 O O . ALA A 1 232 ? -7.354 44.068 3.961 1.00 40.75 232 ALA A O 1
ATOM 1810 N N . ALA A 1 233 ? -5.886 42.392 3.694 1.00 40.84 233 ALA A N 1
ATOM 1811 C CA . ALA A 1 233 ? -5.382 42.637 2.328 1.00 40.84 233 ALA A CA 1
ATOM 1812 C C . ALA A 1 233 ? -4.117 41.774 2.132 1.00 40.84 233 ALA A C 1
ATOM 1814 O O . ALA A 1 233 ? -3.176 41.854 2.909 1.00 40.84 233 ALA A O 1
ATOM 1815 N N . ALA A 1 234 ? -4.138 40.753 1.274 1.00 40.16 234 ALA A N 1
ATOM 1816 C CA . ALA A 1 234 ? -3.892 40.826 -0.172 1.00 40.16 234 ALA A CA 1
ATOM 1817 C C . ALA A 1 234 ? -2.421 41.124 -0.531 1.00 40.16 234 ALA A C 1
ATOM 1819 O O . ALA A 1 234 ? -1.884 42.175 -0.208 1.00 40.16 234 ALA A O 1
ATOM 1820 N N . GLY A 1 235 ? -1.785 40.201 -1.262 1.00 38.50 235 GLY A N 1
ATOM 1821 C CA . GLY A 1 235 ? -0.437 40.396 -1.803 1.00 38.50 235 GLY A CA 1
ATOM 1822 C C . GLY A 1 235 ? 0.143 39.141 -2.450 1.00 38.50 235 GLY A C 1
ATOM 1823 O O . GLY A 1 235 ? 1.034 38.506 -1.899 1.00 38.50 235 GLY A O 1
ATOM 1824 N N . ALA A 1 236 ? -0.407 38.757 -3.601 1.00 40.56 236 ALA A N 1
ATOM 1825 C CA . ALA A 1 236 ? 0.085 37.676 -4.448 1.00 40.56 236 ALA A CA 1
ATOM 1826 C C . ALA A 1 236 ? 1.206 38.142 -5.403 1.00 40.56 236 ALA A C 1
ATOM 1828 O O . ALA A 1 236 ? 1.316 39.331 -5.695 1.00 40.56 236 ALA A O 1
ATOM 1829 N N . SER A 1 237 ? 1.877 37.154 -6.020 1.00 39.72 237 SER A N 1
ATOM 1830 C CA . SER A 1 237 ? 2.657 37.241 -7.277 1.00 39.72 237 SER A CA 1
ATOM 1831 C C . SER A 1 237 ? 4.098 37.765 -7.140 1.00 39.72 237 SER A C 1
ATOM 1833 O O . SER A 1 237 ? 4.344 38.738 -6.450 1.00 39.72 237 SER A O 1
ATOM 1835 N N . SER A 1 238 ? 5.141 37.238 -7.785 1.00 43.44 238 SER A N 1
ATOM 1836 C CA . SER A 1 238 ? 5.328 36.140 -8.739 1.00 43.44 238 SER A CA 1
ATOM 1837 C C . SER A 1 238 ? 6.838 35.847 -8.779 1.00 43.44 238 SER A C 1
ATOM 1839 O O . SER A 1 238 ? 7.634 36.783 -8.827 1.00 43.44 238 SER A O 1
ATOM 1841 N N . LYS A 1 239 ? 7.260 34.576 -8.799 1.00 45.09 239 LYS A N 1
ATOM 1842 C CA . LYS A 1 239 ? 8.625 34.193 -9.203 1.00 45.09 239 LYS A CA 1
ATOM 1843 C C . LYS A 1 239 ? 8.539 33.508 -10.561 1.00 45.09 239 LYS A C 1
ATOM 1845 O O . LYS A 1 239 ? 8.032 32.396 -10.659 1.00 45.09 239 LYS A O 1
ATOM 1850 N N . ALA A 1 240 ? 9.029 34.200 -11.582 1.00 41.88 240 ALA A N 1
ATOM 1851 C CA . ALA A 1 240 ? 9.247 33.684 -12.922 1.00 41.88 240 ALA A CA 1
ATOM 1852 C C . ALA A 1 240 ? 10.747 33.433 -13.126 1.00 41.88 240 ALA A C 1
ATOM 1854 O O . ALA A 1 240 ? 11.552 34.337 -12.930 1.00 41.88 240 ALA A O 1
ATOM 1855 N N . LEU A 1 241 ? 11.087 32.209 -13.518 1.00 51.28 241 LEU A N 1
ATOM 1856 C CA . LEU A 1 241 ? 12.282 31.768 -14.252 1.00 51.28 241 LEU A CA 1
ATOM 1857 C C . LEU A 1 241 ? 11.827 30.489 -14.990 1.00 51.28 241 LEU A C 1
ATOM 1859 O O . LEU A 1 241 ? 11.002 29.768 -14.418 1.00 51.28 241 LEU A O 1
ATOM 1863 N N . PRO A 1 242 ? 12.283 30.192 -16.225 1.00 55.84 242 PRO A N 1
ATOM 1864 C CA . PRO A 1 242 ? 13.715 30.033 -16.502 1.00 55.84 242 PRO A CA 1
ATOM 1865 C C . PRO A 1 242 ? 14.182 30.510 -17.891 1.00 55.84 242 PRO A C 1
ATOM 1867 O O . PRO A 1 242 ? 13.399 30.601 -18.829 1.00 55.84 242 PRO A O 1
ATOM 1870 N N . ASN A 1 243 ? 15.493 30.718 -18.034 1.00 50.09 243 ASN A N 1
ATOM 1871 C CA . ASN A 1 243 ? 16.167 30.613 -19.326 1.00 50.09 243 ASN A CA 1
ATOM 1872 C C . ASN A 1 243 ? 17.214 29.502 -19.244 1.00 50.09 243 ASN A C 1
ATOM 1874 O O . ASN A 1 243 ? 18.032 29.478 -18.324 1.00 50.09 243 ASN A O 1
ATOM 1878 N N . LEU A 1 244 ? 17.099 28.580 -20.199 1.00 49.69 244 LEU A N 1
ATOM 1879 C CA . LEU A 1 244 ? 18.111 27.612 -20.588 1.00 49.69 244 LEU A CA 1
ATOM 1880 C C . LEU A 1 244 ? 19.177 28.318 -21.428 1.00 49.69 244 LEU A C 1
ATOM 1882 O O . LEU A 1 244 ? 18.803 29.047 -22.342 1.00 49.69 244 LEU A O 1
ATOM 1886 N N . GLU A 1 245 ? 20.443 27.991 -21.182 1.00 53.88 245 GLU A N 1
ATOM 1887 C CA . GLU A 1 245 ? 21.448 27.674 -22.209 1.00 53.88 245 GLU A CA 1
ATOM 1888 C C . GLU A 1 245 ? 22.330 26.533 -21.689 1.00 53.88 245 GLU A C 1
ATOM 1890 O O . GLU A 1 245 ? 22.628 26.531 -20.469 1.00 53.88 245 GLU A O 1
#

Sequence (245 aa):
EDGKSPVYRWRKEFLDVRQNKNQELYDALQARATRRAMAMKSPVYTQAVAKQLLEDMKMRGGKVSTMPLGGRLDSWQRAEIAMHAQDQPKKVDVSEIQAIERFYEKLCHLVERQRVSDPLSLSVVHKVKQLLEGGSNMHRSLLVAVCTHIQAIAQLGGANNPYIMPILHFIRQSVRVGAEELENMLVSMGLQGLIGQHRASRGTVTAAAPRPSSNATEPKSSAGDLEEEPEAAAGASSKALPNLE

Mean predicted aligned error: 19.97 Å

Radius of gyration: 34.75 Å; Cα contacts (8 Å, |Δi|>4): 108; chains: 1; bounding box: 89×66×97 Å